Protein AF-A0A519XBJ4-F1 (afdb_monomer_lite)

Structure (mmCIF, N/CA/C/O backbone):
data_AF-A0A519XBJ4-F1
#
_entry.id   AF-A0A519XBJ4-F1
#
loop_
_atom_site.group_PDB
_atom_site.id
_atom_site.type_symbol
_atom_site.label_atom_id
_atom_site.label_alt_id
_atom_site.label_comp_id
_atom_site.label_asym_id
_atom_site.label_entity_id
_atom_site.label_seq_id
_atom_site.pdbx_PDB_ins_code
_atom_site.Cartn_x
_atom_site.Cartn_y
_atom_site.Cartn_z
_atom_site.occupancy
_atom_site.B_iso_or_equiv
_atom_site.auth_seq_id
_atom_site.auth_comp_id
_atom_site.auth_asym_id
_atom_site.auth_atom_id
_atom_site.pdbx_PDB_model_num
ATOM 1 N N . MET A 1 1 ? -14.545 46.590 61.412 1.00 59.06 1 MET A N 1
ATOM 2 C CA . MET A 1 1 ? -14.871 46.854 59.988 1.00 59.06 1 MET A CA 1
ATOM 3 C C . MET A 1 1 ? -13.942 46.131 59.005 1.00 59.06 1 MET A C 1
ATOM 5 O O . MET A 1 1 ? -14.455 45.384 58.187 1.00 59.06 1 MET A O 1
ATOM 9 N N . LYS A 1 2 ? -12.604 46.229 59.117 1.00 64.69 2 LYS A N 1
ATOM 10 C CA . LYS A 1 2 ? -11.657 45.540 58.201 1.00 64.69 2 LYS A CA 1
ATOM 11 C C . LYS A 1 2 ? -11.834 44.009 58.096 1.00 64.69 2 LYS A C 1
ATOM 13 O O . LYS A 1 2 ? -11.779 43.471 57.001 1.00 64.69 2 LYS A O 1
ATOM 18 N N . LYS A 1 3 ? -12.116 43.315 59.208 1.00 67.81 3 LYS A N 1
ATOM 19 C CA . LYS A 1 3 ? -12.313 41.848 59.224 1.00 67.81 3 LYS A CA 1
ATOM 20 C C . LYS A 1 3 ? -13.596 41.386 58.513 1.00 67.81 3 LYS A C 1
ATOM 22 O O . LYS A 1 3 ? -13.604 40.331 57.899 1.00 67.81 3 LYS A O 1
ATOM 27 N N . ILE A 1 4 ? -14.660 42.193 58.560 1.00 77.31 4 ILE A N 1
ATOM 28 C CA . ILE A 1 4 ? -15.944 41.876 57.910 1.00 77.31 4 ILE A CA 1
ATOM 29 C C . ILE A 1 4 ? -15.814 42.026 56.390 1.00 77.31 4 ILE A C 1
ATOM 31 O O . ILE A 1 4 ? -16.281 41.167 55.650 1.00 77.31 4 ILE A O 1
ATOM 35 N N . LEU A 1 5 ? -15.103 43.063 55.933 1.00 77.44 5 LEU A N 1
ATOM 36 C CA . LEU A 1 5 ? -14.808 43.277 54.513 1.00 77.44 5 LEU A CA 1
ATOM 37 C C . LEU A 1 5 ? -13.936 42.156 53.929 1.00 77.44 5 LEU A C 1
ATOM 39 O O . LEU A 1 5 ? -14.244 41.649 52.856 1.00 77.44 5 LEU A O 1
ATOM 43 N N . ILE A 1 6 ? -12.903 41.718 54.658 1.00 80.06 6 ILE A N 1
ATOM 44 C CA . ILE A 1 6 ? -12.034 40.606 54.238 1.00 80.06 6 ILE A CA 1
ATOM 45 C C . ILE A 1 6 ? -12.823 39.293 54.149 1.00 80.06 6 ILE A C 1
ATOM 47 O O . ILE A 1 6 ? -12.734 38.596 53.141 1.00 80.06 6 ILE A O 1
ATOM 51 N N . ASN A 1 7 ? -13.650 38.983 55.153 1.00 79.25 7 ASN A N 1
ATOM 52 C CA . ASN A 1 7 ? -14.445 37.755 55.145 1.00 79.25 7 ASN A CA 1
ATOM 53 C C . ASN A 1 7 ? -15.504 37.751 54.030 1.00 79.25 7 ASN A C 1
ATOM 55 O O . ASN A 1 7 ? -15.720 36.710 53.419 1.00 79.25 7 ASN A O 1
ATOM 59 N N . SER A 1 8 ? -16.118 38.899 53.716 1.00 79.31 8 SER A N 1
ATOM 60 C CA . SER A 1 8 ? -17.030 39.027 52.565 1.00 79.31 8 SER A CA 1
ATOM 61 C C . SER A 1 8 ? -16.319 38.822 51.227 1.00 79.31 8 SER A C 1
ATOM 63 O O . SER A 1 8 ? -16.859 38.162 50.344 1.00 79.31 8 SER A O 1
ATOM 65 N N . PHE A 1 9 ? -15.092 39.330 51.083 1.00 80.56 9 PHE A N 1
ATOM 66 C CA . PHE A 1 9 ? -14.319 39.176 49.849 1.00 80.56 9 PHE A CA 1
ATOM 67 C C . PHE A 1 9 ? -13.891 37.719 49.609 1.00 80.56 9 PHE A C 1
ATOM 69 O O . PHE A 1 9 ? -13.935 37.237 48.479 1.00 80.56 9 PHE A O 1
ATOM 76 N N . ILE A 1 10 ? -13.543 36.997 50.679 1.00 80.81 10 ILE A N 1
ATOM 77 C CA . ILE A 1 10 ? -13.212 35.563 50.629 1.00 80.81 10 ILE A CA 1
ATOM 78 C C . ILE A 1 10 ? -14.451 34.726 50.280 1.00 80.81 10 ILE A C 1
ATOM 80 O O . ILE A 1 10 ? -14.371 33.818 49.458 1.00 80.81 10 ILE A O 1
ATOM 84 N N . LEU A 1 11 ? -15.616 35.049 50.849 1.00 79.12 11 LEU A N 1
ATOM 85 C CA . LEU A 1 11 ? -16.868 34.348 50.536 1.00 79.12 11 LEU A CA 1
ATOM 86 C C . LEU A 1 11 ? -17.301 34.559 49.078 1.00 79.12 11 LEU A C 1
ATOM 88 O O . LEU A 1 11 ? -17.771 33.626 48.428 1.00 79.12 11 LEU A O 1
ATOM 92 N N . PHE A 1 12 ? -17.096 35.766 48.547 1.00 76.50 12 PHE A N 1
ATOM 93 C CA . PHE A 1 12 ? -17.418 36.086 47.159 1.00 76.50 12 PHE A CA 1
ATOM 94 C C . PHE A 1 12 ? -16.450 35.420 46.167 1.00 76.50 12 PHE A C 1
ATOM 96 O O . PHE A 1 12 ? -16.888 34.922 45.130 1.00 76.50 12 PHE A O 1
ATOM 103 N N . SER A 1 13 ? -15.153 35.324 46.491 1.00 73.69 13 SER A N 1
ATOM 104 C CA . SER A 1 13 ? -14.191 34.607 45.638 1.00 73.69 13 SER A CA 1
ATOM 105 C C . SER A 1 13 ? -14.463 33.099 45.597 1.00 73.69 13 SER A C 1
ATOM 107 O O . SER A 1 13 ? -14.365 32.489 44.532 1.00 73.69 13 SER A O 1
ATOM 109 N N . MET A 1 14 ? -14.902 32.509 46.714 1.00 70.06 14 MET A N 1
ATOM 110 C CA . MET A 1 14 ? -15.276 31.093 46.790 1.00 70.06 14 MET A CA 1
ATOM 111 C C . MET A 1 14 ? -16.522 30.774 45.945 1.00 70.06 14 MET A C 1
ATOM 113 O O . MET A 1 14 ? -16.593 29.715 45.321 1.00 70.06 14 MET A O 1
ATOM 117 N N . ALA A 1 15 ? -17.479 31.707 45.866 1.00 68.12 15 ALA A N 1
ATOM 118 C CA . ALA A 1 15 ? -18.673 31.567 45.033 1.00 68.12 15 ALA A CA 1
ATOM 119 C C . ALA A 1 15 ? -18.352 31.613 43.526 1.00 68.12 15 ALA A C 1
ATOM 121 O O . ALA A 1 15 ? -18.941 30.859 42.755 1.00 68.12 15 ALA A O 1
ATOM 122 N N . ILE A 1 16 ? -17.382 32.431 43.098 1.00 67.75 16 ILE A N 1
ATOM 123 C CA . ILE A 1 16 ? -16.982 32.540 41.681 1.00 67.75 16 ILE A CA 1
ATOM 124 C C . ILE A 1 16 ? -16.277 31.261 41.192 1.00 67.75 16 ILE A C 1
ATOM 126 O O . ILE A 1 16 ? -16.465 30.850 40.047 1.00 67.75 16 ILE A O 1
ATOM 130 N N . ILE A 1 17 ? -15.524 30.580 42.063 1.00 66.00 17 ILE A N 1
ATOM 131 C CA . ILE A 1 17 ? -14.835 29.320 41.729 1.00 66.00 17 ILE A CA 1
ATOM 132 C C . ILE A 1 17 ? -15.840 28.162 41.528 1.00 66.00 17 ILE A C 1
ATOM 134 O O . ILE A 1 17 ? -15.583 27.253 40.738 1.00 66.00 17 ILE A O 1
ATOM 138 N N . GLY A 1 18 ? -17.019 28.215 42.164 1.00 63.00 18 GLY A N 1
ATOM 139 C CA . GLY A 1 18 ? -18.055 27.173 42.079 1.00 63.00 18 GLY A CA 1
ATOM 140 C C . GLY A 1 18 ? -18.837 27.112 40.757 1.00 63.00 18 GLY A C 1
ATOM 141 O O . GLY A 1 18 ? -19.395 26.066 40.434 1.00 63.00 18 GLY A O 1
ATOM 142 N N . PHE A 1 19 ? -18.852 28.189 39.961 1.00 61.88 19 PHE A N 1
ATOM 143 C CA . PHE A 1 19 ? -19.595 28.258 38.688 1.00 61.88 19 PHE A CA 1
ATOM 144 C C . PHE A 1 19 ? -18.724 28.031 37.435 1.00 61.88 19 PHE A C 1
ATOM 146 O O . PHE A 1 19 ? -19.228 28.073 36.312 1.00 61.88 19 PHE A O 1
ATOM 153 N N . GLY A 1 20 ? -17.422 27.766 37.602 1.00 59.16 20 GLY A N 1
ATOM 154 C CA . GLY A 1 20 ? -16.456 27.680 36.498 1.00 59.16 20 GLY A CA 1
ATOM 155 C C . GLY A 1 20 ? -16.446 26.371 35.697 1.00 59.16 20 GLY A C 1
ATOM 156 O O . GLY A 1 20 ? -15.865 26.327 34.615 1.00 59.16 20 GLY A O 1
ATOM 157 N N . CYS A 1 21 ? -17.087 25.300 36.168 1.00 64.38 21 CYS A N 1
ATOM 158 C CA . CYS A 1 21 ? -17.117 24.029 35.439 1.00 64.38 21 CYS A CA 1
ATOM 159 C C . CYS A 1 21 ? -18.412 23.874 34.637 1.00 64.38 21 CYS A C 1
ATOM 161 O O . CYS A 1 21 ? -19.316 23.128 35.014 1.00 64.38 21 CYS A O 1
ATOM 163 N N . LYS A 1 22 ? -18.476 24.503 33.455 1.00 63.38 22 LYS A N 1
ATOM 164 C CA . LYS A 1 22 ? -19.288 23.906 32.389 1.00 63.38 22 LYS A CA 1
ATOM 165 C C . LYS A 1 22 ? -18.636 22.569 32.042 1.00 63.38 22 LYS A C 1
ATOM 167 O O . LYS A 1 22 ? -17.581 22.552 31.412 1.00 63.38 22 LYS A O 1
ATOM 172 N N . LYS A 1 23 ? -19.253 21.454 32.452 1.00 61.97 23 LYS A N 1
ATOM 173 C CA . LYS A 1 23 ? -18.973 20.136 31.864 1.00 61.97 23 LYS A CA 1
ATOM 174 C C . LYS A 1 23 ? -19.183 20.304 30.363 1.00 61.97 23 LYS A C 1
ATOM 176 O O . LYS A 1 23 ? -20.311 20.497 29.914 1.00 61.97 23 LYS A O 1
ATOM 181 N N . GLN A 1 24 ? -18.088 20.381 29.616 1.00 61.78 24 GLN A N 1
ATOM 182 C CA . GLN A 1 24 ? -18.157 20.546 28.176 1.00 61.78 24 GLN A CA 1
ATOM 183 C C . GLN A 1 24 ? -18.944 19.365 27.612 1.00 61.78 24 GLN A C 1
ATOM 185 O O . GLN A 1 24 ? -18.679 18.216 27.966 1.00 61.78 24 GLN A O 1
ATOM 190 N N . ASN A 1 25 ? -19.924 19.658 26.758 1.00 66.38 25 ASN A N 1
ATOM 191 C CA . ASN A 1 25 ? -20.603 18.662 25.943 1.00 66.38 25 ASN A CA 1
ATOM 192 C C . ASN A 1 25 ? -19.613 18.209 24.859 1.00 66.38 25 ASN A C 1
ATOM 194 O O . ASN A 1 25 ? -19.718 18.622 23.709 1.00 66.38 25 ASN A O 1
ATOM 198 N N . TYR A 1 26 ? -18.557 17.499 25.264 1.00 69.50 26 TYR A N 1
ATOM 199 C CA . TYR A 1 26 ? -17.604 16.914 24.336 1.00 69.50 26 TYR A CA 1
ATOM 200 C C . TYR A 1 26 ? -18.319 15.735 23.673 1.00 69.50 26 TYR A C 1
ATOM 202 O O . TYR A 1 26 ? -18.633 14.773 24.377 1.00 69.50 26 TYR A O 1
ATOM 210 N N . PRO A 1 27 ? -18.596 15.788 22.359 1.00 71.19 27 PRO A N 1
ATOM 211 C CA . PRO A 1 27 ? -19.392 14.769 21.673 1.00 71.19 27 PRO A CA 1
ATOM 212 C C . PRO A 1 27 ? -18.699 13.396 21.591 1.00 71.19 27 PRO A C 1
ATOM 214 O O . PRO A 1 27 ? -19.249 12.470 21.009 1.00 71.19 27 PRO A O 1
ATOM 217 N N . GLY A 1 28 ? -17.513 13.242 22.190 1.00 76.94 28 GLY A N 1
ATOM 218 C CA . GLY A 1 28 ? -16.645 12.089 21.995 1.00 76.94 28 GLY A CA 1
ATOM 219 C C . GLY A 1 28 ? -15.763 12.270 20.761 1.00 76.94 28 GLY A C 1
ATOM 220 O O . GLY A 1 28 ? -16.029 13.106 19.899 1.00 76.94 28 GLY A O 1
ATOM 221 N N . GLY A 1 29 ? -14.671 11.511 20.701 1.00 78.88 29 GLY A N 1
ATOM 222 C CA . GLY A 1 29 ? -13.885 11.370 19.480 1.00 78.88 29 GLY A CA 1
ATOM 223 C C . GLY A 1 29 ? -14.437 10.206 18.668 1.00 78.88 29 GLY A C 1
ATOM 224 O O . GLY A 1 29 ? -14.573 9.107 19.202 1.00 78.88 29 GLY A O 1
ATOM 225 N N . GLU A 1 30 ? -14.742 10.434 17.395 1.00 83.69 30 GLU A N 1
ATOM 226 C CA . GLU A 1 30 ? -15.067 9.348 16.474 1.00 83.69 30 GLU A CA 1
ATOM 227 C C . GLU A 1 30 ? -13.785 8.718 15.934 1.00 83.69 30 GLU A C 1
ATOM 229 O O . GLU A 1 30 ? -12.794 9.393 15.637 1.00 83.69 30 GLU A O 1
ATOM 234 N N . VAL A 1 31 ? -13.802 7.395 15.817 1.00 87.81 31 VAL A N 1
ATOM 235 C CA . VAL A 1 31 ? -12.693 6.646 15.239 1.00 87.81 31 VAL A CA 1
ATOM 236 C C . VAL A 1 31 ? -12.591 6.972 13.750 1.00 87.81 31 VAL A C 1
ATOM 238 O O . VAL A 1 31 ? -13.586 6.980 13.029 1.00 87.81 31 VAL A O 1
ATOM 241 N N . SER A 1 32 ? -11.368 7.208 13.272 1.00 91.25 32 SER A N 1
ATOM 242 C CA . SER A 1 32 ? -11.113 7.377 11.840 1.00 91.25 32 SER A CA 1
ATOM 243 C C . SER A 1 32 ? -11.588 6.140 11.065 1.00 91.25 32 SER A C 1
ATOM 245 O O . SER A 1 32 ? -11.182 5.028 11.405 1.00 91.25 32 SER A O 1
ATOM 247 N N . PRO A 1 33 ? -12.352 6.297 9.968 1.00 94.56 33 PRO A N 1
ATOM 248 C CA . PRO A 1 33 ? -12.738 5.164 9.127 1.00 94.56 33 PRO A CA 1
ATOM 249 C C . PRO A 1 33 ? -11.547 4.586 8.342 1.00 94.56 33 PRO A C 1
ATOM 251 O O . PRO A 1 33 ? -11.658 3.501 7.764 1.00 94.56 33 PRO A O 1
ATOM 254 N N . PHE A 1 34 ? -10.421 5.309 8.304 1.00 96.56 34 PHE A N 1
ATOM 255 C CA . PHE A 1 34 ? -9.217 4.945 7.567 1.00 96.56 34 PHE A CA 1
ATOM 256 C C . PHE A 1 34 ? -8.138 4.354 8.470 1.00 96.56 34 PHE A C 1
ATOM 258 O O . PHE A 1 34 ? -7.628 5.048 9.356 1.00 96.56 34 PHE A O 1
ATOM 265 N N . LEU A 1 35 ? -7.711 3.136 8.139 1.00 97.06 35 LEU A N 1
ATOM 266 C CA . LEU A 1 35 ? -6.539 2.488 8.712 1.00 97.06 35 LEU A CA 1
ATOM 267 C C . LEU A 1 35 ? -5.295 2.810 7.859 1.00 97.06 35 LEU A C 1
ATOM 269 O O . LEU A 1 35 ? -5.323 2.614 6.639 1.00 97.06 35 LEU A O 1
ATOM 273 N N . PRO A 1 36 ? -4.187 3.295 8.443 1.00 97.19 36 PRO A N 1
ATOM 274 C CA . PRO A 1 36 ? -2.922 3.429 7.722 1.00 97.19 36 PRO A CA 1
ATOM 275 C C . PRO A 1 36 ? -2.371 2.066 7.276 1.00 97.19 36 PRO A C 1
ATOM 277 O O . PRO A 1 36 ? -2.425 1.100 8.039 1.00 97.19 36 PRO A O 1
ATOM 280 N N . ILE A 1 37 ? -1.748 1.980 6.092 1.00 97.75 37 ILE A N 1
ATOM 281 C CA . ILE A 1 37 ? -1.187 0.712 5.582 1.00 97.75 37 ILE A CA 1
ATOM 282 C C . ILE A 1 37 ? -0.100 0.167 6.517 1.00 97.75 37 ILE A C 1
ATOM 284 O O . ILE A 1 37 ? 0.063 -1.044 6.638 1.00 97.75 37 ILE A O 1
ATOM 288 N N . PHE A 1 38 ? 0.633 1.038 7.214 1.00 97.25 38 PHE A N 1
ATOM 289 C CA . PHE A 1 38 ? 1.592 0.609 8.234 1.00 97.25 38 PHE A CA 1
ATOM 290 C C . PHE A 1 38 ? 0.945 -0.270 9.312 1.00 97.25 38 PHE A C 1
ATOM 292 O O . PHE A 1 38 ? 1.453 -1.355 9.590 1.00 97.25 38 PHE A O 1
ATOM 299 N N . ASP A 1 39 ? -0.183 0.175 9.871 1.00 96.69 39 ASP A N 1
ATOM 300 C CA . ASP A 1 39 ? -0.888 -0.553 10.924 1.00 96.69 39 ASP A CA 1
ATOM 301 C C . ASP A 1 39 ? -1.584 -1.797 10.340 1.00 96.69 39 ASP A C 1
ATOM 303 O O . ASP A 1 39 ? -1.473 -2.878 10.913 1.00 96.69 39 ASP A O 1
ATOM 307 N N . LEU A 1 40 ? -2.183 -1.685 9.142 1.00 97.38 40 LEU A N 1
ATOM 308 C CA . LEU A 1 40 ? -2.780 -2.814 8.412 1.00 97.38 40 LEU A CA 1
ATOM 309 C C . LEU A 1 40 ? -1.783 -3.965 8.212 1.00 97.38 40 LEU A C 1
ATOM 311 O O . LEU A 1 40 ? -2.084 -5.112 8.531 1.00 97.38 40 LEU A O 1
ATOM 315 N N . ARG A 1 41 ? -0.580 -3.673 7.699 1.00 96.94 41 ARG A N 1
ATOM 316 C CA . ARG A 1 41 ? 0.474 -4.686 7.515 1.00 96.94 41 ARG A CA 1
ATOM 317 C C . ARG A 1 41 ? 0.877 -5.310 8.848 1.00 96.94 41 ARG A C 1
ATOM 319 O O . ARG A 1 41 ? 1.188 -6.496 8.899 1.00 96.94 41 ARG A O 1
ATOM 326 N N . GLY A 1 42 ? 0.852 -4.515 9.917 1.00 95.62 42 GLY A N 1
ATOM 327 C CA . GLY A 1 42 ? 1.116 -4.958 11.278 1.00 95.62 42 GLY A CA 1
ATOM 328 C C . GLY A 1 42 ? 0.124 -6.000 11.794 1.00 95.62 42 GLY A C 1
ATOM 329 O O . GLY A 1 42 ? 0.506 -6.767 12.678 1.00 95.62 42 GLY A O 1
ATOM 330 N N . LEU A 1 43 ? -1.091 -6.080 11.241 1.00 96.75 43 LEU A N 1
ATOM 331 C CA . LEU A 1 43 ? -2.072 -7.105 11.607 1.00 96.75 43 LEU A CA 1
ATOM 332 C C . LEU A 1 43 ? -1.624 -8.506 11.176 1.00 96.75 43 LEU A C 1
ATOM 334 O O . LEU A 1 43 ? -1.880 -9.468 11.892 1.00 96.75 43 LEU A O 1
ATOM 338 N N . TYR A 1 44 ? -0.912 -8.637 10.053 1.00 96.88 44 TYR A N 1
ATOM 339 C CA . TYR A 1 44 ? -0.472 -9.937 9.548 1.00 96.88 44 TYR A CA 1
ATOM 340 C C . TYR A 1 44 ? 0.656 -10.523 10.407 1.00 96.88 44 TYR A C 1
ATOM 342 O O . TYR A 1 44 ? 1.772 -9.999 10.435 1.00 96.88 44 TYR A O 1
ATOM 350 N N . LYS A 1 45 ? 0.380 -11.644 11.084 1.00 95.50 45 LYS A N 1
ATOM 351 C CA . LYS A 1 45 ? 1.336 -12.362 11.952 1.00 95.50 45 LYS A CA 1
ATOM 352 C C . LYS A 1 45 ? 1.735 -13.742 11.416 1.00 95.50 45 LYS A C 1
ATOM 354 O O . LYS A 1 45 ? 2.084 -14.625 12.189 1.00 95.50 45 LYS A O 1
ATOM 359 N N . GLY A 1 46 ? 1.689 -13.927 10.095 1.00 95.00 46 GLY A N 1
ATOM 360 C CA . GLY A 1 46 ? 2.064 -15.186 9.436 1.00 95.00 46 GLY A CA 1
ATOM 361 C C . GLY A 1 46 ? 0.895 -16.113 9.099 1.00 95.00 46 GLY A C 1
ATOM 362 O O . GLY A 1 46 ? 1.125 -17.164 8.514 1.00 95.00 46 GLY A O 1
ATOM 363 N N . ALA A 1 47 ? -0.337 -15.714 9.417 1.00 96.25 47 ALA A N 1
ATOM 364 C CA . ALA A 1 47 ? -1.557 -16.422 9.047 1.00 96.25 47 ALA A CA 1
ATOM 365 C C . ALA A 1 47 ? -2.552 -15.464 8.384 1.00 96.25 47 ALA A C 1
ATOM 367 O O . ALA A 1 47 ? -2.530 -14.259 8.651 1.00 96.25 47 ALA A O 1
ATOM 368 N N . ASP A 1 48 ? -3.417 -16.017 7.534 1.00 97.56 48 ASP A N 1
ATOM 369 C CA . ASP A 1 48 ? -4.499 -15.283 6.880 1.00 97.56 48 ASP A CA 1
ATOM 370 C C . ASP A 1 48 ? -5.454 -14.686 7.923 1.00 97.56 48 ASP A C 1
ATOM 372 O O . ASP A 1 48 ? -5.878 -15.361 8.862 1.00 97.56 48 ASP A O 1
ATOM 376 N N . ILE A 1 49 ? -5.812 -13.413 7.745 1.00 97.81 49 ILE A N 1
ATOM 377 C CA . ILE A 1 49 ? -6.717 -12.689 8.645 1.00 97.81 49 ILE A CA 1
ATOM 378 C C . ILE A 1 49 ? -7.841 -12.073 7.827 1.00 97.81 49 ILE A C 1
ATOM 380 O O . ILE A 1 49 ? -7.598 -11.324 6.882 1.00 97.81 49 ILE A O 1
ATOM 384 N N . THR A 1 50 ? -9.081 -12.355 8.221 1.00 98.06 50 THR A N 1
ATOM 385 C CA . THR A 1 50 ? -10.247 -11.649 7.677 1.00 98.06 50 THR A CA 1
ATOM 386 C C . THR A 1 50 ? -10.342 -10.278 8.333 1.00 98.06 50 THR A C 1
ATOM 388 O O . THR A 1 50 ? -10.404 -10.178 9.557 1.00 98.06 50 THR A O 1
ATOM 391 N N . LEU A 1 51 ? -10.334 -9.223 7.529 1.00 98.19 51 LEU A N 1
ATOM 392 C CA . LEU A 1 51 ? -10.367 -7.838 7.977 1.00 98.19 51 LEU A CA 1
ATOM 393 C C . LEU A 1 51 ? -11.786 -7.441 8.380 1.00 98.19 51 LEU A C 1
ATOM 395 O O . LEU A 1 51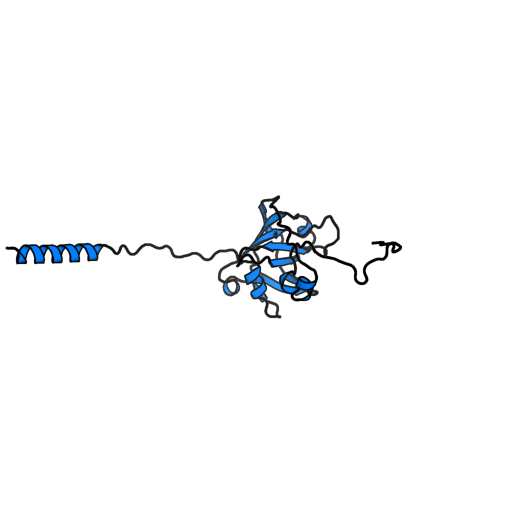 ? -12.734 -7.604 7.612 1.00 98.19 51 LEU A O 1
ATOM 399 N N . ASN A 1 52 ? -11.942 -6.895 9.578 1.00 97.19 52 ASN A N 1
ATOM 400 C CA . ASN A 1 52 ? -13.217 -6.404 10.086 1.00 97.19 52 ASN A CA 1
ATOM 401 C C . ASN A 1 52 ? -12.986 -5.206 11.023 1.00 97.19 52 ASN A C 1
ATOM 403 O O . ASN A 1 52 ? -11.856 -4.979 11.453 1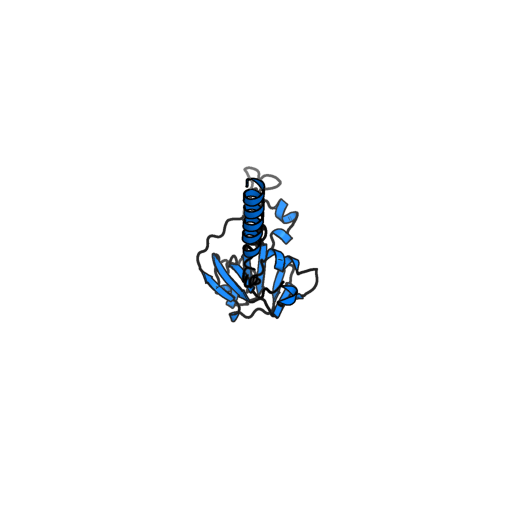.00 97.19 52 ASN A O 1
ATOM 407 N N . PRO A 1 53 ? -14.025 -4.418 11.345 1.00 96.00 53 PRO A N 1
ATOM 408 C CA . PRO A 1 53 ? -13.854 -3.256 12.210 1.00 96.00 53 PRO A CA 1
ATOM 409 C C . PRO A 1 53 ? -13.229 -3.587 13.572 1.00 96.00 53 PRO A C 1
ATOM 411 O O . PRO A 1 53 ? -12.431 -2.797 14.067 1.00 96.00 53 PRO A O 1
ATOM 414 N N . ASP A 1 54 ? -13.502 -4.761 14.143 1.00 95.50 54 ASP A N 1
ATOM 415 C CA . ASP A 1 54 ? -12.983 -5.145 15.462 1.00 95.50 54 ASP A CA 1
ATOM 416 C C . ASP A 1 54 ? -11.453 -5.282 15.463 1.00 95.50 54 ASP A C 1
ATOM 418 O O . ASP A 1 54 ? -10.777 -4.764 16.355 1.00 95.50 54 ASP A O 1
ATOM 422 N N . ASN A 1 55 ? -10.881 -5.925 14.438 1.00 95.88 55 ASN A N 1
ATOM 423 C CA . ASN A 1 55 ? -9.428 -6.080 14.306 1.00 95.88 55 ASN A CA 1
ATOM 424 C C . ASN A 1 55 ? -8.731 -4.916 13.583 1.00 95.88 55 ASN A C 1
ATOM 426 O O . ASN A 1 55 ? -7.504 -4.828 13.605 1.00 95.88 55 ASN A O 1
ATOM 430 N N . MET A 1 56 ? -9.502 -3.997 13.000 1.00 96.19 56 MET A N 1
ATOM 431 C CA . MET A 1 56 ? -9.020 -2.766 12.372 1.00 96.19 56 MET A CA 1
ATOM 432 C C . MET A 1 56 ? -9.216 -1.525 13.255 1.00 96.19 56 MET A C 1
ATOM 434 O O . MET A 1 56 ? -9.194 -0.401 12.753 1.00 96.19 56 MET A O 1
ATOM 438 N N . TYR A 1 57 ? -9.403 -1.702 14.566 1.00 94.38 57 TYR A N 1
ATOM 439 C CA . TYR A 1 57 ? -9.558 -0.607 15.533 1.00 94.38 57 TYR A CA 1
ATOM 440 C C . TYR A 1 57 ? -10.715 0.348 15.203 1.00 94.38 57 TYR A C 1
ATOM 442 O O . TYR A 1 57 ? -10.587 1.550 15.403 1.00 94.38 57 TYR A O 1
ATOM 450 N N . GLY A 1 58 ? -11.819 -0.173 14.664 1.00 94.38 58 GLY A N 1
ATOM 451 C CA . GLY A 1 58 ? -13.006 0.565 14.221 1.00 94.38 58 GLY A CA 1
ATOM 452 C C . GLY A 1 58 ? -12.921 1.143 12.803 1.00 94.38 58 GLY A C 1
ATOM 453 O O . GLY A 1 58 ? -13.899 1.705 12.316 1.00 94.38 58 GLY A O 1
ATOM 454 N N . SER A 1 59 ? -11.788 0.995 12.111 1.00 96.25 59 SER A N 1
ATOM 455 C CA . SER A 1 59 ? -11.658 1.367 10.697 1.00 96.25 59 SER A CA 1
ATOM 456 C C . SER A 1 59 ? -12.265 0.312 9.766 1.00 96.25 59 SER A C 1
ATOM 458 O O . SER A 1 59 ? -12.331 -0.869 10.091 1.00 96.25 59 SER A O 1
ATOM 460 N N . SER A 1 60 ? -12.649 0.719 8.557 1.00 97.12 60 SER A N 1
ATOM 461 C CA . SER A 1 60 ? -13.165 -0.187 7.512 1.00 97.12 60 SER A CA 1
ATOM 462 C C . SER A 1 60 ? -12.446 -0.038 6.174 1.00 97.12 60 SER A C 1
ATOM 464 O O . SER A 1 60 ? -12.543 -0.903 5.304 1.00 97.12 60 SER A O 1
ATOM 466 N N . SER A 1 61 ? -11.723 1.065 5.990 1.00 97.88 61 SER A N 1
ATOM 467 C CA . SER A 1 61 ? -11.155 1.452 4.705 1.00 97.88 61 SER A CA 1
ATOM 468 C C . SER A 1 61 ? -9.685 1.830 4.824 1.00 97.88 61 SER A C 1
ATOM 470 O O . SER A 1 61 ? -9.181 2.127 5.905 1.00 97.88 61 SER A O 1
ATOM 472 N N . ILE A 1 62 ? -8.999 1.879 3.688 1.00 98.00 62 ILE A N 1
ATOM 473 C CA . ILE A 1 62 ? -7.680 2.498 3.548 1.00 98.00 62 ILE A CA 1
ATOM 474 C C . ILE A 1 62 ? -7.753 3.640 2.535 1.00 98.00 62 ILE A C 1
ATOM 476 O O . ILE A 1 62 ? -8.582 3.638 1.627 1.00 98.00 62 ILE A O 1
ATOM 480 N N . SER A 1 63 ? -6.870 4.624 2.682 1.00 97.50 63 SER A N 1
ATOM 481 C CA . SER A 1 63 ? -6.685 5.708 1.713 1.00 97.50 63 SER A CA 1
ATOM 482 C C . SER A 1 63 ? -5.229 5.724 1.277 1.00 97.50 63 SER A C 1
ATOM 484 O O . SER A 1 63 ? -4.338 5.823 2.126 1.00 97.50 63 SER A O 1
ATOM 486 N N . ALA A 1 64 ? -4.974 5.664 -0.025 1.00 97.69 64 ALA A N 1
ATOM 487 C CA . ALA A 1 64 ? -3.624 5.518 -0.554 1.00 97.69 64 ALA A CA 1
ATOM 488 C C . ALA A 1 64 ? -3.487 6.109 -1.961 1.00 97.69 64 ALA A C 1
ATOM 490 O O . ALA A 1 64 ? -4.477 6.477 -2.596 1.00 97.69 64 ALA A O 1
ATOM 491 N N . VAL A 1 65 ? -2.245 6.218 -2.429 1.00 98.06 65 VAL A N 1
ATOM 492 C CA . VAL A 1 65 ? -1.923 6.620 -3.802 1.00 98.06 65 VAL A CA 1
ATOM 493 C C . VAL A 1 65 ? -1.488 5.391 -4.590 1.00 98.06 65 VAL A C 1
ATOM 495 O O . VAL A 1 65 ? -0.673 4.602 -4.109 1.00 98.06 65 VAL A O 1
ATOM 498 N N . VAL A 1 66 ? -2.031 5.240 -5.792 1.00 97.88 66 VAL A N 1
ATOM 499 C CA . VAL A 1 66 ? -1.702 4.168 -6.732 1.00 97.88 66 VAL A CA 1
ATOM 500 C C . VAL A 1 66 ? -0.295 4.376 -7.277 1.00 97.88 66 VAL A C 1
ATOM 502 O O . VAL A 1 66 ? 0.081 5.493 -7.638 1.00 97.88 66 VAL A O 1
ATOM 505 N N . VAL A 1 67 ? 0.479 3.294 -7.331 1.00 96.56 67 VAL A N 1
ATOM 506 C CA . VAL A 1 67 ? 1.840 3.267 -7.890 1.00 96.56 67 VAL A CA 1
ATOM 507 C C . VAL A 1 67 ? 2.052 2.190 -8.944 1.00 96.56 67 VAL A C 1
ATOM 509 O O . VAL A 1 67 ? 3.080 2.208 -9.615 1.00 96.56 67 VAL A O 1
ATOM 512 N N . SER A 1 68 ? 1.108 1.264 -9.107 1.00 94.94 68 SER A N 1
ATOM 513 C CA . SER A 1 68 ? 1.144 0.288 -10.194 1.00 94.94 68 SER A CA 1
ATOM 514 C C . SER A 1 68 ? 0.904 0.962 -11.546 1.00 94.94 68 SER A C 1
ATOM 516 O O . SER A 1 68 ? -0.080 1.678 -11.717 1.00 94.94 68 SER A O 1
ATOM 518 N N . ASP A 1 69 ? 1.782 0.689 -12.509 1.00 93.81 69 ASP A N 1
ATOM 519 C CA . ASP A 1 69 ? 1.634 1.055 -13.916 1.00 93.81 69 ASP A CA 1
ATOM 520 C C . ASP A 1 69 ? 1.455 -0.205 -14.773 1.00 93.81 69 ASP A C 1
ATOM 522 O O . ASP A 1 69 ? 2.393 -0.975 -14.995 1.00 93.81 69 ASP A O 1
ATOM 526 N N . HIS A 1 70 ? 0.236 -0.417 -15.264 1.00 91.38 70 HIS A N 1
ATOM 527 C CA . HIS A 1 70 ? -0.097 -1.568 -16.102 1.00 91.38 70 HIS A CA 1
ATOM 528 C C . HIS A 1 70 ? 0.261 -1.370 -17.584 1.00 91.38 70 HIS A C 1
ATOM 530 O O . HIS A 1 70 ? 0.227 -2.339 -18.344 1.00 91.38 70 HIS A O 1
ATOM 536 N N . SER A 1 71 ? 0.640 -0.157 -18.007 1.00 89.19 71 SER A N 1
ATOM 537 C CA . SER A 1 71 ? 1.018 0.119 -19.400 1.00 89.19 71 SER A CA 1
ATOM 538 C C . SER A 1 71 ? 2.382 -0.475 -19.764 1.00 89.19 71 SER A C 1
ATOM 540 O O . SER A 1 71 ? 2.571 -0.974 -20.873 1.00 89.19 71 SER A O 1
ATOM 542 N N . GLY A 1 72 ? 3.311 -0.496 -18.803 1.00 82.62 72 GLY A N 1
ATOM 543 C CA . GLY A 1 72 ? 4.687 -0.947 -19.005 1.00 82.62 72 GLY A CA 1
ATOM 544 C C . GLY A 1 72 ? 4.890 -2.463 -19.022 1.00 82.62 72 GLY A C 1
ATOM 545 O O . GLY A 1 72 ? 6.013 -2.898 -19.239 1.00 82.62 72 GLY A O 1
ATOM 546 N N . LYS A 1 73 ? 3.849 -3.274 -18.765 1.00 84.75 73 LYS A N 1
ATOM 547 C CA . LYS A 1 73 ? 3.904 -4.756 -18.698 1.00 84.75 73 LYS A CA 1
ATOM 548 C C . LYS A 1 73 ? 4.982 -5.341 -17.759 1.00 84.75 73 LYS A C 1
ATOM 550 O O . LYS A 1 73 ? 5.275 -6.528 -17.827 1.00 84.75 73 LYS A O 1
ATOM 555 N N . ASN A 1 74 ? 5.510 -4.530 -16.843 1.00 83.62 74 ASN A N 1
ATOM 556 C CA . ASN A 1 74 ? 6.567 -4.895 -15.891 1.00 83.62 74 ASN A CA 1
ATOM 557 C C . ASN A 1 74 ? 6.024 -5.227 -14.489 1.00 83.62 74 ASN A C 1
ATOM 559 O O . ASN A 1 74 ? 6.767 -5.222 -13.512 1.00 83.62 74 ASN A O 1
ATOM 563 N N . LEU A 1 75 ? 4.716 -5.468 -14.374 1.00 86.56 75 LEU A N 1
ATOM 564 C CA . LEU A 1 75 ? 4.042 -5.803 -13.122 1.00 86.56 75 LEU A CA 1
ATOM 565 C C . LEU A 1 75 ? 3.227 -7.087 -13.291 1.00 86.56 75 LEU A C 1
ATOM 567 O O . LEU A 1 75 ? 2.680 -7.308 -14.377 1.00 86.56 75 LEU A O 1
ATOM 571 N N . PRO A 1 76 ? 3.075 -7.895 -12.224 1.00 87.75 76 PRO A N 1
ATOM 572 C CA . PRO A 1 76 ? 2.127 -9.000 -12.227 1.00 87.75 76 PRO A CA 1
ATOM 573 C C . PRO A 1 76 ? 0.732 -8.514 -12.632 1.00 87.75 76 PRO A C 1
ATOM 575 O O . PRO A 1 76 ? 0.242 -7.484 -12.153 1.00 87.75 76 PRO A O 1
ATOM 578 N N . SER A 1 77 ? 0.091 -9.246 -13.540 1.00 89.31 77 SER A N 1
ATOM 579 C CA . SER A 1 77 ? -1.210 -8.856 -14.071 1.00 89.31 77 SER A CA 1
ATOM 580 C C . SER A 1 77 ? -2.269 -8.831 -12.972 1.00 89.31 77 SER A C 1
ATOM 582 O O . SER A 1 77 ? -2.388 -9.769 -12.188 1.00 89.31 77 SER A O 1
ATOM 584 N N . GLY A 1 78 ? -3.082 -7.779 -12.963 1.00 93.25 78 GLY A N 1
ATOM 585 C CA . GLY A 1 78 ? -4.268 -7.680 -12.118 1.00 93.25 78 GLY A CA 1
ATOM 586 C C . GLY A 1 78 ? -4.039 -7.316 -10.653 1.00 93.25 78 GLY A C 1
ATOM 587 O O . GLY A 1 78 ? -4.989 -7.369 -9.871 1.00 93.25 78 GLY A O 1
ATOM 588 N N . LEU A 1 79 ? -2.822 -6.913 -10.279 1.00 95.88 79 LEU A N 1
ATOM 589 C CA . LEU A 1 79 ? -2.532 -6.348 -8.962 1.00 95.88 79 LEU A CA 1
ATOM 590 C C . LEU A 1 79 ? -2.574 -4.820 -8.994 1.00 95.88 79 LEU A C 1
ATOM 592 O O . LEU A 1 79 ? -1.738 -4.187 -9.633 1.00 95.88 79 LEU A O 1
ATOM 596 N N . LEU A 1 80 ? -3.489 -4.230 -8.230 1.00 97.38 80 LEU A N 1
ATOM 597 C CA . LEU A 1 80 ? -3.437 -2.816 -7.883 1.00 97.38 80 LEU A CA 1
ATOM 598 C C . LEU A 1 80 ? -2.449 -2.634 -6.727 1.00 97.38 80 LEU A C 1
ATOM 600 O O . LEU A 1 80 ? -2.649 -3.195 -5.649 1.00 97.38 80 LEU A O 1
ATOM 604 N N . ILE A 1 81 ? -1.398 -1.842 -6.930 1.00 97.44 81 ILE A N 1
ATOM 605 C CA . ILE A 1 81 ? -0.398 -1.555 -5.894 1.00 97.44 81 ILE A CA 1
ATOM 606 C C . ILE A 1 81 ? -0.586 -0.120 -5.422 1.00 97.44 81 ILE A C 1
ATOM 608 O O . ILE A 1 81 ? -0.532 0.825 -6.217 1.00 97.44 81 ILE A O 1
ATOM 612 N N . VAL A 1 82 ? -0.794 0.045 -4.117 1.00 97.88 82 VAL A N 1
ATOM 613 C CA . VAL A 1 82 ? -1.021 1.348 -3.488 1.00 97.88 82 VAL A CA 1
ATOM 614 C C . VAL A 1 82 ? -0.086 1.555 -2.308 1.00 97.88 82 VAL A C 1
ATOM 616 O O . VAL A 1 82 ? 0.304 0.600 -1.640 1.00 97.88 82 VAL A O 1
ATOM 619 N N . GLN A 1 83 ? 0.249 2.812 -2.027 1.00 97.69 83 GLN A N 1
ATOM 620 C CA . GLN A 1 83 ? 1.102 3.174 -0.899 1.00 97.69 83 GLN A CA 1
ATOM 621 C C . GLN A 1 83 ? 0.612 4.417 -0.157 1.00 97.69 83 GLN A C 1
ATOM 623 O O . GLN A 1 83 ? -0.023 5.310 -0.729 1.00 97.69 83 GLN A O 1
ATOM 628 N N . ASP A 1 84 ? 0.963 4.504 1.122 1.00 96.19 84 ASP A N 1
ATOM 629 C CA . ASP A 1 84 ? 0.736 5.682 1.951 1.00 96.19 84 ASP A CA 1
ATOM 630 C C . ASP A 1 84 ? 1.843 5.853 3.006 1.00 96.19 84 ASP A C 1
ATOM 632 O O . ASP A 1 84 ? 2.680 4.974 3.208 1.00 96.19 84 ASP A O 1
ATOM 636 N N . LYS A 1 85 ? 1.876 7.027 3.643 1.00 95.69 85 LYS A N 1
ATOM 637 C CA . LYS A 1 85 ? 2.842 7.388 4.695 1.00 95.69 85 LYS A CA 1
ATOM 638 C C . LYS A 1 85 ? 2.187 8.076 5.900 1.00 95.69 85 LYS A C 1
ATOM 640 O O . LYS A 1 85 ? 2.821 8.893 6.562 1.00 95.69 85 LYS A O 1
ATOM 645 N N . LYS A 1 86 ? 0.898 7.824 6.147 1.00 91.75 86 LYS A N 1
ATOM 646 C CA . LYS A 1 86 ? 0.089 8.526 7.160 1.00 91.75 86 LYS A CA 1
ATOM 647 C C . LYS A 1 86 ? 0.583 8.261 8.581 1.00 91.75 86 LYS A C 1
ATOM 649 O O . LYS A 1 86 ? 0.556 9.157 9.418 1.00 91.75 86 LYS A O 1
ATOM 654 N N . ARG A 1 87 ? 1.058 7.045 8.855 1.00 94.06 87 ARG A N 1
ATOM 655 C CA . ARG A 1 87 ? 1.545 6.640 10.178 1.00 94.06 87 ARG A CA 1
ATOM 656 C C . ARG A 1 87 ? 3.055 6.822 10.270 1.00 94.06 87 ARG A C 1
ATOM 658 O O . ARG A 1 87 ? 3.802 6.242 9.486 1.00 94.06 87 ARG A O 1
ATOM 665 N N . LEU A 1 88 ? 3.498 7.633 11.234 1.00 93.94 88 LEU A N 1
ATOM 666 C CA . LEU A 1 88 ? 4.917 7.863 11.551 1.00 93.94 88 LEU A CA 1
ATOM 667 C C . LEU A 1 88 ? 5.775 8.318 10.350 1.00 93.94 88 LEU A C 1
ATOM 669 O O . LEU A 1 88 ? 6.990 8.134 10.356 1.00 93.94 88 LEU A O 1
ATOM 673 N N . SER A 1 89 ? 5.156 8.870 9.299 1.00 92.75 89 SER A N 1
ATOM 674 C CA . SER A 1 89 ? 5.814 9.188 8.020 1.00 92.75 89 SER A CA 1
ATOM 675 C C . SER A 1 89 ? 6.508 7.993 7.351 1.00 92.75 89 SER A C 1
ATOM 677 O O . SER A 1 89 ? 7.370 8.173 6.487 1.00 92.75 89 SER A O 1
ATOM 679 N N . GLN A 1 90 ? 6.140 6.766 7.724 1.00 93.88 90 GLN A N 1
ATOM 680 C CA . GLN A 1 90 ? 6.734 5.557 7.180 1.00 93.88 90 GLN A CA 1
ATOM 681 C C . GLN A 1 90 ? 5.974 5.119 5.932 1.00 93.88 90 GLN A C 1
ATOM 683 O O . GLN A 1 90 ? 4.817 4.718 6.012 1.00 93.88 90 GLN A O 1
ATOM 688 N N . LEU A 1 91 ? 6.640 5.184 4.776 1.00 96.69 91 LEU A N 1
ATOM 689 C CA . LEU A 1 91 ? 6.059 4.729 3.517 1.00 96.69 91 LEU A CA 1
ATOM 690 C C . LEU A 1 91 ? 5.837 3.216 3.568 1.00 96.69 91 LEU A C 1
ATOM 692 O O . LEU A 1 91 ? 6.779 2.459 3.823 1.00 96.69 91 LEU A O 1
ATOM 696 N N . ARG A 1 92 ? 4.598 2.785 3.346 1.00 97.19 92 ARG A N 1
ATOM 697 C CA . ARG A 1 92 ? 4.220 1.375 3.253 1.00 97.19 92 ARG A CA 1
ATOM 698 C C . ARG A 1 92 ? 3.274 1.158 2.092 1.00 97.19 92 ARG A C 1
ATOM 700 O O . ARG A 1 92 ? 2.449 2.017 1.787 1.00 97.19 92 ARG A O 1
ATOM 707 N N . GLY A 1 93 ? 3.428 0.000 1.466 1.00 97.50 93 GLY A N 1
ATOM 708 C CA . GLY A 1 93 ? 2.642 -0.426 0.326 1.00 97.50 93 GLY A CA 1
ATOM 709 C C . GLY A 1 93 ? 1.804 -1.657 0.621 1.00 97.50 93 GLY A C 1
ATOM 710 O O . GLY A 1 93 ? 2.121 -2.434 1.524 1.00 97.50 93 GLY A O 1
ATOM 711 N N . ILE A 1 94 ? 0.748 -1.855 -0.155 1.00 98.00 94 ILE A N 1
ATOM 712 C CA . ILE A 1 94 ? -0.051 -3.079 -0.149 1.00 98.00 94 ILE A CA 1
ATOM 713 C C . ILE A 1 94 ? -0.534 -3.374 -1.570 1.00 98.00 94 ILE A C 1
ATOM 715 O O . ILE A 1 94 ? -0.760 -2.454 -2.360 1.00 98.00 94 ILE A O 1
ATOM 719 N N . ALA A 1 95 ? -0.656 -4.658 -1.900 1.00 97.94 95 ALA A N 1
ATOM 720 C CA . ALA A 1 95 ? -1.178 -5.116 -3.180 1.00 97.94 95 ALA A CA 1
ATOM 721 C C . ALA A 1 95 ? -2.622 -5.620 -3.031 1.00 97.94 95 ALA A C 1
ATOM 723 O O . ALA A 1 95 ? -2.997 -6.203 -2.012 1.00 97.94 95 ALA A O 1
ATOM 724 N N . ILE A 1 96 ? -3.443 -5.378 -4.047 1.00 98.12 96 ILE A N 1
ATOM 725 C CA . ILE A 1 96 ? -4.856 -5.756 -4.065 1.00 98.12 96 ILE A CA 1
ATOM 726 C C . ILE A 1 96 ? -5.151 -6.413 -5.416 1.00 98.12 96 ILE A C 1
ATOM 728 O O . ILE A 1 96 ? -5.085 -5.735 -6.444 1.00 98.12 96 ILE A O 1
ATOM 732 N N . PRO A 1 97 ? -5.455 -7.719 -5.452 1.00 97.25 97 PRO A N 1
ATOM 733 C CA . PRO A 1 97 ? -5.828 -8.400 -6.680 1.00 97.25 97 PRO A CA 1
ATOM 734 C C . PRO A 1 97 ? -7.228 -7.959 -7.122 1.00 97.25 97 PRO A C 1
ATOM 736 O O . PRO A 1 97 ? -8.228 -8.375 -6.544 1.00 97.25 97 PRO A O 1
ATOM 739 N N . LEU A 1 98 ? -7.294 -7.120 -8.159 1.00 96.69 98 LEU A N 1
ATOM 740 C CA . LEU A 1 98 ? -8.543 -6.668 -8.793 1.00 96.69 98 LEU A CA 1
ATOM 741 C C . LEU A 1 98 ? -8.765 -7.295 -10.179 1.00 96.69 98 LEU A C 1
ATOM 743 O O . LEU A 1 98 ? -9.753 -6.997 -10.848 1.00 96.69 98 LEU A O 1
ATOM 747 N N . GLY A 1 99 ? -7.844 -8.142 -10.646 1.00 95.06 99 GLY A N 1
ATOM 748 C CA . GLY A 1 99 ? -7.909 -8.703 -11.994 1.00 95.06 99 GLY A CA 1
ATOM 749 C C . GLY A 1 99 ? -7.820 -7.605 -13.058 1.00 95.06 99 GLY A C 1
ATOM 750 O O . GLY A 1 99 ? -7.090 -6.629 -12.892 1.00 95.06 99 GLY A O 1
ATOM 751 N N . ALA A 1 100 ? -8.575 -7.733 -14.149 1.00 94.62 100 ALA A N 1
ATOM 752 C CA . ALA A 1 100 ? -8.553 -6.763 -15.251 1.00 94.62 100 ALA A CA 1
ATOM 753 C C . ALA A 1 100 ? -8.854 -5.316 -14.806 1.00 94.62 100 ALA A C 1
ATOM 755 O O . ALA A 1 100 ? -8.360 -4.364 -15.410 1.00 94.62 100 ALA A O 1
ATOM 756 N N . ASP A 1 101 ? -9.599 -5.144 -13.712 1.00 96.00 101 ASP A N 1
ATOM 757 C CA . ASP A 1 101 ? -9.992 -3.834 -13.199 1.00 96.00 101 ASP A CA 1
ATOM 758 C C . ASP A 1 101 ? -8.835 -3.039 -12.588 1.00 96.00 101 ASP A C 1
ATOM 760 O O . ASP A 1 101 ? -8.920 -1.812 -12.521 1.00 96.00 101 ASP A O 1
ATOM 764 N N . ALA A 1 102 ? -7.726 -3.691 -12.220 1.00 95.31 102 ALA A N 1
ATOM 765 C CA . ALA A 1 102 ? -6.528 -2.998 -11.746 1.00 95.31 102 ALA A CA 1
ATOM 766 C C . ALA A 1 102 ? -6.005 -1.982 -12.781 1.00 95.31 102 ALA A C 1
ATOM 768 O O . ALA A 1 102 ? -5.613 -0.874 -12.417 1.00 95.31 102 ALA A O 1
ATOM 769 N N . ALA A 1 103 ? -6.104 -2.305 -14.078 1.00 93.81 103 ALA A N 1
ATOM 770 C CA . ALA A 1 103 ? -5.646 -1.449 -15.174 1.00 93.81 103 ALA A CA 1
ATOM 771 C C . ALA A 1 103 ? -6.457 -0.149 -15.341 1.00 93.81 103 ALA A C 1
ATOM 773 O O . ALA A 1 103 ? -6.038 0.743 -16.076 1.00 93.81 103 ALA A O 1
ATOM 774 N N . LYS A 1 104 ? -7.603 -0.010 -14.659 1.00 95.12 104 LYS A N 1
ATOM 775 C CA . LYS A 1 104 ? -8.398 1.230 -14.660 1.00 95.12 104 LYS A CA 1
ATOM 776 C C . LYS A 1 104 ? -7.725 2.350 -13.863 1.00 95.12 104 LYS A C 1
ATOM 778 O O . LYS A 1 104 ? -8.100 3.514 -14.027 1.00 95.12 104 LYS A O 1
ATOM 783 N N . TYR A 1 105 ? -6.786 2.016 -12.982 1.00 96.12 105 TYR A N 1
ATOM 784 C CA . TYR A 1 105 ? -6.100 2.957 -12.102 1.00 96.12 105 TYR A CA 1
ATOM 785 C C . TYR A 1 105 ? -4.665 3.168 -12.574 1.00 96.12 105 TYR A C 1
ATOM 787 O O . TYR A 1 105 ? -3.985 2.224 -12.973 1.00 96.12 105 TYR A O 1
ATOM 795 N N . VAL A 1 106 ? -4.211 4.416 -12.519 1.00 95.75 106 VAL A N 1
ATOM 796 C CA . VAL A 1 106 ? -2.885 4.821 -12.997 1.00 95.75 106 VAL A CA 1
ATOM 797 C C . VAL A 1 106 ? -2.064 5.435 -11.862 1.00 95.75 106 VAL A C 1
ATOM 799 O O . VAL A 1 106 ? -2.641 5.933 -10.885 1.00 95.75 106 VAL A O 1
ATOM 802 N N . PRO A 1 107 ? -0.720 5.426 -11.953 1.00 96.50 107 PRO A N 1
ATOM 803 C CA . PRO A 1 107 ? 0.120 6.045 -10.939 1.00 96.50 107 PRO A CA 1
ATOM 804 C C . PRO A 1 107 ? -0.277 7.502 -10.668 1.00 96.50 107 PRO A C 1
ATOM 806 O O . PRO A 1 107 ? -0.418 8.306 -11.586 1.00 96.50 107 PRO A O 1
ATOM 809 N N . GLY A 1 108 ? -0.441 7.847 -9.391 1.00 97.12 108 GLY A N 1
ATOM 810 C CA . GLY A 1 108 ? -0.849 9.185 -8.950 1.00 97.12 108 GLY A CA 1
ATOM 811 C C . GLY A 1 108 ? -2.350 9.324 -8.687 1.00 97.12 108 GLY A C 1
ATOM 812 O O . GLY A 1 108 ? -2.781 10.349 -8.152 1.00 97.12 108 GLY A O 1
ATOM 813 N N . ASP A 1 109 ? -3.150 8.299 -8.981 1.00 98.12 109 ASP A N 1
ATOM 814 C CA . ASP A 1 109 ? -4.528 8.238 -8.508 1.00 98.12 109 ASP A CA 1
ATOM 815 C C . ASP A 1 109 ? -4.567 8.107 -6.985 1.00 98.12 109 ASP A C 1
ATOM 817 O O . ASP A 1 109 ? -3.907 7.256 -6.392 1.00 98.12 109 ASP A O 1
ATOM 821 N N . SER A 1 110 ? -5.370 8.943 -6.337 1.00 97.50 110 SER A N 1
ATOM 822 C CA . SER A 1 110 ? -5.714 8.784 -4.930 1.00 97.50 110 SER A CA 1
ATOM 823 C C . SER A 1 110 ? -6.975 7.944 -4.841 1.00 97.50 110 SER A C 1
ATOM 825 O O . SER A 1 110 ? -8.010 8.313 -5.403 1.00 97.50 110 SER A O 1
ATOM 827 N N . VAL A 1 111 ? -6.908 6.851 -4.094 1.00 98.19 111 VAL A N 1
ATOM 828 C CA . VAL A 1 111 ? -8.015 5.911 -3.926 1.00 98.19 111 VAL A CA 1
ATOM 829 C C . VAL A 1 111 ? -8.381 5.749 -2.458 1.00 98.19 111 VAL A C 1
ATOM 831 O O . VAL A 1 111 ? -7.533 5.834 -1.564 1.00 98.19 111 VAL A O 1
ATOM 834 N N . VAL A 1 112 ? -9.666 5.527 -2.223 1.00 98.19 112 VAL A N 1
ATOM 835 C CA . VAL A 1 112 ? -10.228 5.034 -0.971 1.00 98.19 112 VAL A CA 1
ATOM 836 C C . VAL A 1 112 ? -10.771 3.644 -1.247 1.00 98.19 112 VAL A C 1
ATOM 838 O O . VAL A 1 112 ? -11.553 3.462 -2.177 1.00 98.19 112 VAL A O 1
ATOM 841 N N . ILE A 1 113 ? -10.336 2.671 -0.458 1.00 98.25 113 ILE A N 1
ATOM 842 C CA . ILE A 1 113 ? -10.677 1.267 -0.657 1.00 98.25 113 ILE A CA 1
ATOM 843 C C . ILE A 1 113 ? -11.322 0.753 0.618 1.00 98.25 113 ILE A C 1
ATOM 845 O O . ILE A 1 113 ? -10.679 0.775 1.669 1.00 98.25 113 ILE A O 1
ATOM 849 N N . ASN A 1 114 ? -12.565 0.282 0.530 1.00 98.06 114 ASN A N 1
ATOM 850 C CA . ASN A 1 114 ? -13.164 -0.481 1.621 1.00 98.06 114 ASN A CA 1
ATOM 851 C C . ASN A 1 114 ? -12.533 -1.878 1.633 1.00 98.06 114 ASN A C 1
ATOM 853 O O . ASN A 1 114 ? -12.597 -2.598 0.637 1.00 98.06 114 ASN A O 1
ATOM 857 N N . VAL A 1 115 ? -11.879 -2.222 2.742 1.00 97.88 115 VAL A N 1
ATOM 858 C CA . VAL A 1 115 ? -11.142 -3.484 2.901 1.00 97.88 115 VAL A CA 1
ATOM 859 C C . VAL A 1 115 ? -11.823 -4.443 3.875 1.00 97.88 115 VAL A C 1
ATOM 861 O O . VAL A 1 115 ? -11.339 -5.555 4.078 1.00 97.88 115 VAL A O 1
ATOM 864 N N . SER A 1 116 ? -12.943 -4.031 4.471 1.00 97.12 116 SER A N 1
ATOM 865 C CA . SER A 1 116 ? -13.733 -4.866 5.370 1.00 97.12 116 SER A CA 1
ATOM 866 C C . SER A 1 116 ? -14.291 -6.086 4.630 1.00 97.12 116 SER A C 1
ATOM 868 O O . SER A 1 116 ? -14.755 -5.979 3.497 1.00 97.12 116 SER A O 1
ATOM 870 N N . GLY A 1 117 ? -14.205 -7.260 5.254 1.00 96.44 117 GLY A N 1
ATOM 871 C CA . GLY A 1 117 ? -14.523 -8.553 4.644 1.00 96.44 117 GLY A CA 1
ATOM 872 C C . GLY A 1 117 ? -13.415 -9.119 3.747 1.00 96.44 117 GLY A C 1
ATOM 873 O O . GLY A 1 117 ? -13.468 -10.295 3.393 1.00 96.44 117 GLY A O 1
ATOM 874 N N . GLY A 1 118 ? -12.393 -8.325 3.409 1.00 97.88 118 GLY A N 1
ATOM 875 C CA . GLY A 1 118 ? -11.214 -8.799 2.690 1.00 97.88 118 GLY A CA 1
ATOM 876 C C . GLY A 1 118 ? -10.332 -9.710 3.545 1.00 97.88 118 GLY A C 1
ATOM 877 O O . GLY A 1 118 ? -10.399 -9.696 4.773 1.00 97.88 118 GLY A O 1
ATOM 878 N N . ILE A 1 119 ? -9.464 -10.489 2.901 1.00 98.44 119 ILE A N 1
ATOM 879 C CA . ILE A 1 119 ? -8.536 -11.406 3.579 1.00 98.44 119 ILE A CA 1
ATOM 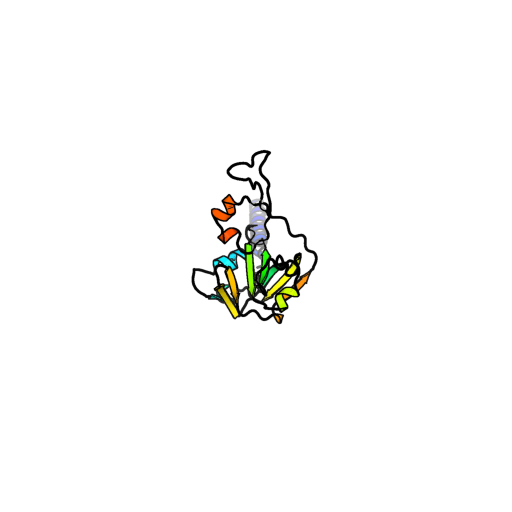880 C C . ILE A 1 119 ? -7.105 -10.914 3.376 1.00 98.44 119 ILE A C 1
ATOM 882 O O . ILE A 1 119 ? -6.577 -10.965 2.264 1.00 98.44 119 ILE A O 1
ATOM 886 N N . LEU A 1 120 ? -6.464 -10.470 4.455 1.00 98.38 120 LEU A N 1
ATOM 887 C CA . LEU A 1 120 ? -5.047 -10.128 4.477 1.00 98.38 120 LEU A CA 1
ATOM 888 C C . LEU A 1 120 ? -4.220 -11.418 4.493 1.00 98.38 120 LEU A C 1
ATOM 890 O O . LEU A 1 120 ? -4.280 -12.183 5.454 1.00 98.38 120 LEU A O 1
ATOM 894 N N . SER A 1 121 ? -3.479 -11.666 3.416 1.00 98.06 121 SER A N 1
ATOM 895 C CA . SER A 1 121 ? -2.817 -12.945 3.144 1.00 98.06 121 SER A CA 1
ATOM 896 C C . SER A 1 121 ? -1.518 -12.738 2.374 1.00 98.06 121 SER A C 1
ATOM 898 O O . SER A 1 121 ? -1.368 -11.749 1.653 1.00 98.06 121 SER A O 1
ATOM 900 N N . ARG A 1 122 ? -0.576 -13.675 2.498 1.00 96.56 122 ARG A N 1
ATOM 901 C CA . ARG A 1 122 ? 0.649 -13.689 1.693 1.00 96.56 122 ARG A CA 1
ATOM 902 C C . ARG A 1 122 ? 0.501 -14.703 0.558 1.00 96.56 122 ARG A C 1
ATOM 904 O O . ARG A 1 122 ? 0.386 -15.896 0.809 1.00 96.56 122 ARG A O 1
ATOM 911 N N . VAL A 1 123 ? 0.526 -14.217 -0.680 1.00 95.12 123 VAL A N 1
ATOM 912 C CA . VAL A 1 123 ? 0.403 -15.020 -1.907 1.00 95.12 123 VAL A CA 1
ATOM 913 C C . VAL A 1 123 ? 1.651 -14.786 -2.745 1.00 95.12 123 VAL A C 1
ATOM 915 O O . VAL A 1 123 ? 1.991 -13.634 -3.016 1.00 95.12 123 VAL A O 1
ATOM 918 N N . ASP A 1 124 ? 2.366 -15.861 -3.079 1.00 91.69 124 ASP A N 1
ATOM 919 C CA . ASP A 1 124 ? 3.621 -15.830 -3.848 1.00 91.69 124 ASP A CA 1
ATOM 920 C C . ASP A 1 124 ? 4.665 -14.851 -3.285 1.00 91.69 124 ASP A C 1
ATOM 922 O O . ASP A 1 124 ? 5.373 -14.152 -4.005 1.00 91.69 124 ASP A O 1
ATOM 926 N N . GLY A 1 125 ? 4.736 -14.760 -1.954 1.00 91.62 125 GLY A N 1
ATOM 927 C CA . GLY A 1 125 ? 5.665 -13.858 -1.274 1.00 91.62 125 GLY A CA 1
ATOM 928 C C . GLY A 1 125 ? 5.259 -12.380 -1.296 1.00 91.62 125 GLY A C 1
ATOM 929 O O . GLY A 1 125 ? 6.051 -11.553 -0.851 1.00 91.62 125 GLY A O 1
ATOM 930 N N . ILE A 1 126 ? 4.042 -12.044 -1.730 1.00 94.69 126 ILE A N 1
ATOM 931 C CA . ILE A 1 126 ? 3.492 -10.684 -1.691 1.00 94.69 126 ILE A CA 1
ATOM 932 C C . ILE A 1 126 ? 2.362 -10.627 -0.661 1.00 94.69 126 ILE A C 1
ATOM 934 O O . ILE A 1 126 ? 1.446 -11.449 -0.687 1.00 94.69 126 ILE A O 1
ATOM 938 N N . LEU A 1 127 ? 2.401 -9.651 0.242 1.00 97.56 127 LEU A N 1
ATOM 939 C CA . LEU A 1 127 ? 1.302 -9.354 1.157 1.00 97.56 127 LEU A CA 1
ATOM 940 C C . LEU A 1 127 ? 0.176 -8.625 0.409 1.00 97.56 127 LEU A C 1
ATOM 942 O O . LEU A 1 127 ? 0.370 -7.529 -0.129 1.00 97.56 127 LEU A O 1
ATOM 946 N N . GLN A 1 128 ? -1.002 -9.244 0.389 1.00 97.69 128 GLN A N 1
ATOM 947 C CA . GLN A 1 128 ? -2.151 -8.820 -0.402 1.00 97.69 128 GLN A CA 1
ATOM 948 C C . GLN A 1 128 ? -3.439 -8.789 0.427 1.00 97.69 128 GLN A C 1
ATOM 950 O O . GLN A 1 128 ? -3.579 -9.531 1.400 1.00 97.69 128 GLN A O 1
ATOM 955 N N . ILE A 1 129 ? -4.407 -7.968 0.007 1.00 98.25 129 ILE A N 1
ATOM 956 C CA . ILE A 1 129 ? -5.783 -8.004 0.527 1.00 98.25 129 ILE A CA 1
ATOM 957 C C . ILE A 1 129 ? -6.686 -8.673 -0.511 1.00 98.25 129 ILE A C 1
ATOM 959 O O . ILE A 1 129 ? -7.103 -8.043 -1.480 1.00 98.25 129 ILE A O 1
ATOM 963 N N . LYS A 1 130 ? -6.979 -9.959 -0.326 1.00 97.75 130 LYS A N 1
ATOM 964 C CA . LYS A 1 130 ? -7.837 -10.744 -1.226 1.00 97.75 130 LYS A CA 1
ATOM 965 C C . LYS A 1 130 ? -9.315 -10.428 -0.993 1.00 97.75 130 LYS A C 1
ATOM 967 O O . LYS A 1 130 ? -9.698 -9.983 0.086 1.00 97.75 130 LYS A O 1
ATOM 972 N N . GLY A 1 131 ? -10.152 -10.742 -1.982 1.00 96.50 131 GLY A N 1
ATOM 973 C CA . GLY A 1 131 ? -11.613 -10.681 -1.843 1.00 96.50 131 GLY A CA 1
ATOM 974 C C . GLY A 1 131 ? -12.202 -9.270 -1.897 1.00 96.50 131 GLY A C 1
ATOM 975 O O . GLY A 1 131 ? -13.358 -9.084 -1.535 1.00 96.50 131 GLY A O 1
ATOM 976 N N . ILE A 1 132 ? -11.430 -8.278 -2.349 1.00 97.56 132 ILE A N 1
ATOM 977 C CA . ILE A 1 132 ? -11.922 -6.912 -2.534 1.00 97.56 132 ILE A CA 1
ATOM 978 C C . ILE A 1 132 ? -12.635 -6.810 -3.881 1.00 97.56 132 ILE A C 1
ATOM 980 O O . ILE A 1 132 ? -12.043 -7.053 -4.932 1.00 97.56 132 ILE A O 1
ATOM 984 N N . ALA A 1 133 ? -13.914 -6.436 -3.853 1.00 95.38 133 ALA A N 1
ATOM 985 C CA . ALA A 1 133 ? -14.673 -6.166 -5.067 1.00 95.38 133 ALA A CA 1
ATOM 986 C C . ALA A 1 133 ? -14.166 -4.877 -5.745 1.00 95.38 133 ALA A C 1
ATOM 988 O O . ALA A 1 133 ? -13.878 -3.903 -5.047 1.00 95.38 133 ALA A O 1
ATOM 989 N N . PRO A 1 134 ? -14.131 -4.789 -7.088 1.00 94.50 134 PRO A N 1
ATOM 990 C CA . PRO A 1 134 ? -13.721 -3.559 -7.772 1.00 94.50 134 PRO A CA 1
ATOM 991 C C . PRO A 1 134 ? -14.565 -2.331 -7.403 1.00 94.50 134 PRO A C 1
ATOM 993 O O . PRO A 1 134 ? -14.054 -1.218 -7.331 1.00 94.50 134 PRO A O 1
ATOM 996 N N . THR A 1 135 ? -15.849 -2.533 -7.094 1.00 96.00 135 THR A N 1
ATOM 997 C CA . THR A 1 135 ? -16.770 -1.481 -6.630 1.00 96.00 135 THR A CA 1
ATOM 998 C C . THR A 1 135 ? -16.411 -0.908 -5.258 1.00 96.00 135 THR A C 1
ATOM 1000 O O . THR A 1 135 ? -16.878 0.173 -4.910 1.00 96.00 135 THR A O 1
ATOM 1003 N N . ALA A 1 136 ? -15.568 -1.591 -4.478 1.00 97.06 136 ALA A N 1
ATOM 1004 C CA . ALA A 1 136 ? -15.068 -1.096 -3.199 1.00 97.06 136 ALA A CA 1
ATOM 1005 C C . ALA A 1 136 ? -13.933 -0.067 -3.358 1.00 97.06 136 ALA A C 1
ATOM 1007 O O . ALA A 1 136 ? -13.537 0.556 -2.369 1.00 97.06 136 ALA A O 1
ATOM 1008 N N . VAL A 1 137 ? -13.399 0.108 -4.575 1.00 97.81 137 VAL A N 1
ATOM 1009 C CA . VAL A 1 137 ? -12.254 0.976 -4.875 1.00 97.81 137 VAL A CA 1
ATOM 1010 C C . VAL A 1 137 ? -12.723 2.272 -5.530 1.00 97.81 137 VAL A C 1
ATOM 1012 O O . VAL A 1 137 ? -12.959 2.352 -6.737 1.00 97.81 137 VAL A O 1
ATOM 1015 N N . ASN A 1 138 ? -12.777 3.333 -4.734 1.00 97.69 138 ASN A N 1
ATOM 1016 C CA . ASN A 1 138 ? -13.225 4.646 -5.175 1.00 97.69 138 ASN A CA 1
ATOM 1017 C C . ASN A 1 138 ? -12.041 5.571 -5.428 1.00 97.69 138 ASN A C 1
ATOM 1019 O O . ASN A 1 138 ? -11.249 5.863 -4.531 1.00 97.69 138 ASN A O 1
ATOM 1023 N N . ARG A 1 139 ? -11.932 6.082 -6.654 1.00 97.56 139 ARG A N 1
ATOM 1024 C CA . ARG A 1 139 ? -10.966 7.132 -6.981 1.00 97.56 139 ARG A CA 1
ATOM 1025 C C . ARG A 1 139 ? -11.494 8.466 -6.475 1.00 97.56 139 ARG A C 1
ATOM 1027 O O . ARG A 1 139 ? -12.572 8.891 -6.871 1.00 97.56 139 ARG A O 1
ATOM 1034 N N . VAL A 1 140 ? -10.725 9.118 -5.612 1.00 97.50 140 VAL A N 1
ATOM 1035 C CA . VAL A 1 140 ? -11.105 10.397 -4.989 1.00 97.50 140 VAL A CA 1
ATOM 1036 C C . VAL A 1 140 ? -10.345 11.583 -5.571 1.00 97.50 140 VAL A C 1
ATOM 1038 O O . VAL A 1 140 ? -10.802 12.716 -5.474 1.00 97.50 140 VAL A O 1
ATOM 1041 N N . ALA A 1 141 ? -9.181 11.344 -6.177 1.00 97.19 141 ALA A N 1
ATOM 1042 C CA . ALA A 1 141 ? -8.435 12.360 -6.909 1.00 97.19 141 ALA A CA 1
ATOM 1043 C C . ALA A 1 141 ? -7.471 11.715 -7.911 1.00 97.19 141 ALA A C 1
ATOM 1045 O O . ALA A 1 141 ? -7.180 10.524 -7.819 1.00 97.19 141 ALA A O 1
ATOM 1046 N N . GLN A 1 142 ? -6.943 12.520 -8.828 1.00 97.31 142 GLN A N 1
ATOM 1047 C CA . GLN A 1 142 ? -5.981 12.108 -9.852 1.00 97.31 142 GLN A CA 1
ATOM 1048 C C . GLN A 1 142 ? -4.731 12.994 -9.805 1.00 97.31 142 GLN A C 1
ATOM 1050 O O . GLN A 1 142 ? -4.738 14.048 -9.157 1.00 97.31 142 GLN A O 1
ATOM 1055 N N . ASN A 1 143 ? -3.673 12.573 -10.505 1.00 95.25 143 ASN A N 1
ATOM 1056 C CA . ASN A 1 143 ? -2.438 13.341 -10.710 1.00 95.25 143 ASN A CA 1
ATOM 1057 C C . ASN A 1 143 ? -1.780 13.830 -9.408 1.00 95.25 143 ASN A C 1
ATOM 1059 O O . ASN A 1 143 ? -1.210 14.923 -9.346 1.00 95.25 143 ASN A O 1
ATOM 1063 N N . LYS A 1 144 ? -1.865 13.038 -8.333 1.00 96.75 144 LYS A N 1
ATOM 1064 C CA . LYS A 1 144 ? -1.160 13.349 -7.092 1.00 96.75 144 LYS A CA 1
ATOM 1065 C C . LYS A 1 144 ? 0.337 13.098 -7.270 1.00 96.75 144 LYS A C 1
ATOM 1067 O O . LYS A 1 144 ? 0.723 12.058 -7.804 1.00 96.75 144 LYS A O 1
ATOM 1072 N N . PRO A 1 145 ? 1.196 14.016 -6.794 1.00 93.69 145 PRO A N 1
ATOM 1073 C CA . PRO A 1 145 ? 2.632 13.832 -6.892 1.00 93.69 145 PRO A CA 1
ATOM 1074 C C . PRO A 1 145 ? 3.064 12.638 -6.038 1.00 93.69 145 PRO A C 1
ATOM 1076 O O . PRO A 1 145 ? 2.809 12.594 -4.832 1.00 93.69 145 PRO A O 1
ATOM 1079 N N . ILE A 1 146 ? 3.761 11.686 -6.656 1.00 94.56 146 ILE A N 1
ATOM 1080 C CA . ILE A 1 146 ? 4.395 10.577 -5.946 1.00 94.56 146 ILE A CA 1
ATOM 1081 C C . ILE A 1 146 ? 5.850 10.956 -5.679 1.00 94.56 146 ILE A C 1
ATOM 1083 O O . ILE A 1 146 ? 6.663 11.076 -6.596 1.00 94.56 146 ILE A O 1
ATOM 1087 N N . ALA A 1 147 ? 6.190 11.156 -4.407 1.00 89.50 147 ALA A N 1
ATOM 1088 C CA . ALA A 1 147 ? 7.566 11.433 -4.018 1.00 89.50 147 ALA A CA 1
ATOM 1089 C C . ALA A 1 147 ? 8.460 10.220 -4.323 1.00 89.50 147 ALA A C 1
ATOM 1091 O O . ALA A 1 147 ? 8.168 9.103 -3.896 1.00 89.50 147 ALA A O 1
ATOM 1092 N N . LYS A 1 148 ? 9.571 10.447 -5.032 1.00 88.69 148 LYS A N 1
ATOM 1093 C CA . LYS A 1 148 ? 10.557 9.404 -5.344 1.00 88.69 148 LYS A CA 1
ATOM 1094 C C . LYS A 1 148 ? 11.283 8.990 -4.063 1.00 88.69 148 LYS A C 1
ATOM 1096 O O . LYS A 1 148 ? 12.103 9.751 -3.548 1.00 88.69 148 LYS A O 1
ATOM 1101 N N . ASN A 1 149 ? 11.004 7.792 -3.558 1.00 93.44 149 ASN A N 1
ATOM 1102 C CA . ASN A 1 149 ? 11.709 7.250 -2.402 1.00 93.44 149 ASN A CA 1
ATOM 1103 C C . ASN A 1 149 ? 13.061 6.671 -2.843 1.00 93.44 149 ASN A C 1
ATOM 1105 O O . ASN A 1 149 ? 13.124 5.605 -3.451 1.00 93.44 149 ASN A O 1
ATOM 1109 N N . ARG A 1 150 ? 14.143 7.411 -2.595 1.00 94.31 150 ARG A N 1
ATOM 1110 C CA . ARG A 1 150 ? 15.501 7.049 -3.022 1.00 94.31 150 ARG A CA 1
ATOM 1111 C C . ARG A 1 150 ? 16.137 6.110 -2.000 1.00 94.31 150 ARG A C 1
ATOM 1113 O O . ARG A 1 150 ? 16.415 6.542 -0.884 1.00 94.31 150 ARG A O 1
ATOM 1120 N N . VAL A 1 151 ? 16.389 4.857 -2.376 1.00 94.44 151 VAL A N 1
ATOM 1121 C CA . VAL A 1 151 ? 16.847 3.811 -1.444 1.00 94.44 151 VAL A CA 1
ATOM 1122 C C . VAL A 1 151 ? 18.019 3.023 -2.048 1.00 94.44 151 VAL A C 1
ATOM 1124 O O . VAL A 1 151 ? 17.915 2.581 -3.190 1.00 94.44 151 VAL A O 1
ATOM 1127 N N . PRO A 1 152 ? 19.147 2.844 -1.333 1.00 92.69 152 PRO A N 1
ATOM 1128 C CA . PRO A 1 152 ? 20.202 1.922 -1.753 1.00 92.69 152 PRO A CA 1
ATOM 1129 C C . PRO A 1 152 ? 19.725 0.466 -1.715 1.00 92.69 152 PRO A C 1
ATOM 1131 O O . PRO A 1 152 ? 18.996 0.081 -0.802 1.00 92.69 152 PRO A O 1
ATOM 1134 N N . SER A 1 153 ? 20.183 -0.367 -2.650 1.00 91.25 153 SER A N 1
ATOM 1135 C CA . SER A 1 153 ? 19.812 -1.792 -2.705 1.00 91.25 153 SER A CA 1
ATOM 1136 C C . SER A 1 153 ? 20.136 -2.550 -1.411 1.00 91.25 153 SER A C 1
ATOM 1138 O O . SER A 1 153 ? 19.357 -3.404 -0.995 1.00 91.25 153 SER A O 1
ATOM 1140 N N . SER A 1 154 ? 21.217 -2.184 -0.716 1.00 91.75 154 SER A N 1
ATOM 1141 C CA . SER A 1 154 ? 21.598 -2.781 0.571 1.00 91.75 154 SER A CA 1
ATOM 1142 C C . SER A 1 154 ? 20.529 -2.629 1.659 1.00 91.75 154 SER A C 1
ATOM 1144 O O . SER A 1 154 ? 20.374 -3.519 2.489 1.00 91.75 154 SER A O 1
ATOM 1146 N N . PHE A 1 155 ? 19.750 -1.542 1.647 1.00 93.88 155 PHE A N 1
ATOM 1147 C CA . PHE A 1 155 ? 18.681 -1.331 2.629 1.00 93.88 155 PHE A CA 1
ATOM 1148 C C . PHE A 1 155 ? 17.474 -2.215 2.319 1.00 93.88 155 PHE A C 1
ATOM 1150 O O . PHE A 1 155 ? 16.828 -2.713 3.236 1.00 93.88 155 PHE A O 1
ATOM 1157 N N . ILE A 1 156 ? 17.196 -2.429 1.030 1.00 94.06 156 ILE A N 1
ATOM 1158 C CA . ILE A 1 156 ? 16.141 -3.338 0.576 1.00 94.06 156 ILE A CA 1
ATOM 1159 C C . ILE A 1 156 ? 16.506 -4.777 0.943 1.00 94.06 156 ILE A C 1
ATOM 1161 O O . ILE A 1 156 ? 15.654 -5.505 1.434 1.00 94.06 156 ILE A O 1
ATOM 1165 N N . LEU A 1 157 ? 17.772 -5.167 0.767 1.00 92.88 157 LEU A N 1
ATOM 1166 C CA . LEU A 1 157 ? 18.253 -6.496 1.145 1.00 92.88 157 LEU A CA 1
ATOM 1167 C C . LEU A 1 157 ? 18.195 -6.725 2.663 1.00 92.88 157 LEU A C 1
ATOM 1169 O O . LEU A 1 157 ? 17.822 -7.807 3.104 1.00 92.88 157 LEU A O 1
ATOM 1173 N N . ALA A 1 158 ? 18.543 -5.707 3.454 1.00 95.88 158 ALA A N 1
ATOM 1174 C CA . ALA A 1 158 ? 18.525 -5.796 4.912 1.00 95.88 158 ALA A CA 1
ATOM 1175 C C . ALA A 1 158 ? 17.103 -5.896 5.496 1.00 95.88 158 ALA A C 1
ATOM 1177 O O . ALA A 1 158 ? 16.918 -6.528 6.533 1.00 95.88 158 ALA A O 1
ATOM 1178 N N . ASP A 1 159 ? 16.105 -5.271 4.859 1.00 95.25 159 ASP A N 1
ATOM 1179 C CA . ASP A 1 159 ? 14.709 -5.290 5.316 1.00 95.25 159 ASP A CA 1
ATOM 1180 C C . ASP A 1 159 ? 13.720 -5.197 4.135 1.00 95.25 159 ASP A C 1
ATOM 1182 O O . ASP A 1 159 ? 13.116 -4.145 3.896 1.00 95.25 159 ASP A O 1
ATOM 1186 N N . PRO A 1 160 ? 13.515 -6.287 3.374 1.00 94.00 160 PRO A N 1
ATOM 1187 C CA . PRO A 1 160 ? 12.666 -6.261 2.180 1.00 94.00 160 PRO A CA 1
ATOM 1188 C C . PRO A 1 160 ? 11.199 -5.950 2.510 1.00 94.00 160 PRO A C 1
ATOM 1190 O O . PRO A 1 160 ? 10.508 -5.275 1.744 1.00 94.00 160 PRO A O 1
ATOM 1193 N N . ASN A 1 161 ? 10.728 -6.357 3.693 1.00 93.12 161 ASN A N 1
ATOM 1194 C CA . ASN A 1 161 ? 9.349 -6.152 4.143 1.00 93.12 161 ASN A CA 1
ATOM 1195 C C . ASN A 1 161 ? 8.994 -4.672 4.335 1.00 93.12 161 ASN A C 1
ATOM 1197 O O . ASN A 1 161 ? 7.824 -4.295 4.225 1.00 93.12 161 ASN A O 1
ATOM 1201 N N . LYS A 1 162 ? 9.974 -3.814 4.628 1.00 94.19 162 LYS A N 1
ATOM 1202 C CA . LYS A 1 162 ? 9.769 -2.363 4.736 1.00 94.19 162 LYS A CA 1
ATOM 1203 C C . LYS A 1 162 ? 9.481 -1.698 3.391 1.00 94.19 162 LYS A C 1
ATOM 1205 O O . LYS A 1 162 ? 8.808 -0.667 3.357 1.00 94.19 162 LYS A O 1
ATOM 1210 N N . TYR A 1 163 ? 10.002 -2.280 2.317 1.00 95.38 163 TYR A N 1
ATOM 1211 C CA . TYR A 1 163 ? 10.026 -1.716 0.968 1.00 95.38 163 TYR A CA 1
ATOM 1212 C C . TYR A 1 163 ? 9.046 -2.402 0.006 1.00 95.38 163 TYR A C 1
ATOM 1214 O O . TYR A 1 163 ? 8.753 -1.866 -1.064 1.00 95.38 163 TYR A O 1
ATOM 1222 N N . GLU A 1 164 ? 8.500 -3.549 0.402 1.00 94.75 164 GLU A N 1
ATOM 1223 C CA . GLU A 1 164 ? 7.471 -4.284 -0.328 1.00 94.75 164 GLU A CA 1
ATOM 1224 C C . GLU A 1 164 ? 6.293 -3.390 -0.755 1.00 94.75 164 GLU A C 1
ATOM 1226 O O . GLU A 1 164 ? 5.743 -2.619 0.039 1.00 94.75 164 GLU A O 1
ATOM 1231 N N . SER A 1 165 ? 5.882 -3.544 -2.018 1.00 95.69 165 SER A N 1
ATOM 1232 C CA . SER A 1 165 ? 4.737 -2.855 -2.628 1.00 95.69 165 SER A CA 1
ATOM 1233 C C . SER A 1 165 ? 4.833 -1.320 -2.61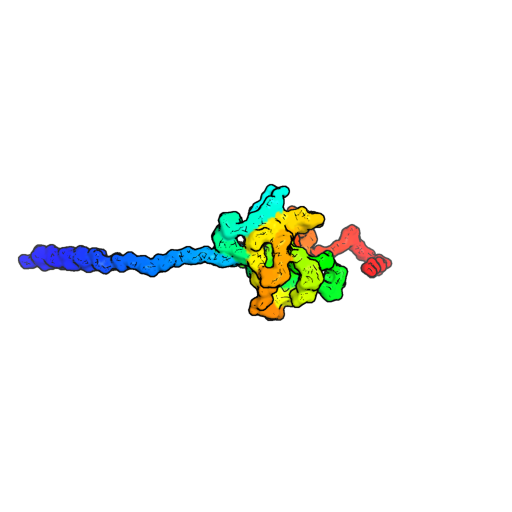9 1.00 95.69 165 SER A C 1
ATOM 1235 O O . SER A 1 165 ? 3.815 -0.639 -2.716 1.00 95.69 165 SER A O 1
ATOM 1237 N N . THR A 1 166 ? 6.041 -0.753 -2.513 1.00 95.81 166 THR A N 1
ATOM 1238 C CA . THR A 1 166 ? 6.273 0.700 -2.593 1.00 95.81 166 THR A CA 1
ATOM 1239 C C . THR A 1 166 ? 7.005 1.097 -3.871 1.00 95.81 166 THR A C 1
ATOM 1241 O O . THR A 1 166 ? 7.785 0.321 -4.422 1.00 95.81 166 THR A O 1
ATOM 1244 N N . LEU A 1 167 ? 6.782 2.329 -4.336 1.00 94.56 167 LEU A N 1
ATOM 1245 C CA . LEU A 1 167 ? 7.550 2.906 -5.438 1.00 94.56 167 LEU A CA 1
ATOM 1246 C C . LEU A 1 167 ? 8.891 3.429 -4.926 1.00 94.56 167 LEU A C 1
ATOM 1248 O O . LEU A 1 167 ? 8.938 4.347 -4.101 1.00 94.56 167 LEU A O 1
ATOM 1252 N N . LEU A 1 168 ? 9.977 2.891 -5.477 1.00 94.12 168 LEU A N 1
ATOM 1253 C CA . LEU A 1 168 ? 11.344 3.224 -5.096 1.00 94.12 168 LEU A CA 1
ATOM 1254 C C . LEU A 1 168 ? 12.164 3.641 -6.312 1.00 94.12 168 LEU A C 1
ATOM 1256 O O . LEU A 1 168 ? 11.959 3.162 -7.422 1.00 94.12 168 LEU A O 1
ATOM 1260 N N . ALA A 1 169 ? 13.144 4.503 -6.070 1.00 93.31 169 ALA A N 1
ATOM 1261 C CA . ALA A 1 169 ? 14.244 4.747 -6.984 1.00 93.31 169 ALA A CA 1
ATOM 1262 C C . ALA A 1 169 ? 15.512 4.170 -6.351 1.00 93.31 169 ALA A C 1
ATOM 1264 O O . ALA A 1 169 ? 15.972 4.676 -5.321 1.00 93.31 169 ALA A O 1
ATOM 1265 N N . ILE A 1 170 ? 16.068 3.116 -6.951 1.00 91.50 170 ILE A N 1
ATOM 1266 C CA . ILE A 1 170 ? 17.343 2.559 -6.496 1.00 91.50 170 ILE A CA 1
ATOM 1267 C C . ILE A 1 170 ? 18.436 3.594 -6.763 1.00 91.50 170 ILE A C 1
ATOM 1269 O O . ILE A 1 170 ? 18.535 4.154 -7.854 1.00 91.50 170 ILE A O 1
ATOM 1273 N N . VAL A 1 171 ? 19.236 3.886 -5.742 1.00 90.38 171 VAL A N 1
ATOM 1274 C CA . VAL A 1 171 ? 20.349 4.838 -5.834 1.00 90.38 171 VAL A CA 1
ATOM 1275 C C . VAL A 1 171 ? 21.650 4.193 -5.407 1.00 90.38 171 VAL A C 1
ATOM 1277 O O . VAL A 1 171 ? 21.645 3.233 -4.644 1.00 90.38 171 VAL A O 1
ATOM 1280 N N . LYS A 1 172 ? 22.768 4.776 -5.855 1.00 83.44 172 LYS A N 1
ATOM 1281 C CA . LYS A 1 172 ? 24.116 4.257 -5.588 1.00 83.44 172 LYS A CA 1
ATOM 1282 C C . LYS A 1 172 ? 24.294 2.807 -6.070 1.00 83.44 172 LYS A C 1
ATOM 1284 O O . LYS A 1 172 ? 24.965 2.021 -5.414 1.00 83.44 172 LYS A O 1
ATOM 1289 N N . GLY A 1 173 ? 23.672 2.466 -7.199 1.00 76.44 173 GLY A N 1
ATOM 1290 C CA . GLY A 1 173 ? 24.010 1.246 -7.923 1.00 76.44 173 GLY A CA 1
ATOM 1291 C C . GLY A 1 173 ? 25.414 1.377 -8.507 1.00 76.44 173 GLY A C 1
ATOM 1292 O O . GLY A 1 173 ? 25.762 2.433 -9.036 1.00 76.44 173 GLY A O 1
ATOM 1293 N N . GLY A 1 174 ? 26.205 0.323 -8.371 1.00 78.00 174 GLY A N 1
ATOM 1294 C CA . GLY A 1 174 ? 27.525 0.179 -8.968 1.00 78.00 174 GLY A CA 1
ATOM 1295 C C . GLY A 1 174 ? 27.720 -1.271 -9.394 1.00 78.00 174 GLY A C 1
ATOM 1296 O O . GLY A 1 174 ? 26.932 -2.136 -9.009 1.00 78.00 174 GLY A O 1
ATOM 1297 N N . PHE A 1 175 ? 28.743 -1.519 -10.199 1.00 76.38 175 PHE A N 1
ATOM 1298 C CA . PHE A 1 175 ? 29.131 -2.869 -10.587 1.00 76.38 175 PHE A CA 1
ATOM 1299 C C . PHE A 1 175 ? 30.275 -3.338 -9.692 1.00 76.38 175 PHE A C 1
ATOM 1301 O O . PHE A 1 175 ? 31.136 -2.536 -9.323 1.00 76.38 175 PHE A O 1
ATOM 1308 N N . ASP A 1 176 ? 30.256 -4.621 -9.345 1.00 76.00 176 ASP A N 1
ATOM 1309 C CA . ASP A 1 176 ? 31.359 -5.297 -8.672 1.00 76.00 176 ASP A CA 1
ATOM 1310 C C . ASP A 1 176 ? 31.663 -6.607 -9.429 1.00 76.00 176 ASP A C 1
ATOM 1312 O O . ASP A 1 176 ? 30.811 -7.503 -9.431 1.00 76.00 176 ASP A O 1
ATOM 1316 N N . PRO A 1 177 ? 32.811 -6.709 -10.131 1.00 83.50 177 PRO A N 1
ATOM 1317 C CA . PRO A 1 177 ? 33.867 -5.696 -10.246 1.00 83.50 177 PRO A CA 1
ATOM 1318 C C . PRO A 1 177 ? 33.441 -4.469 -11.073 1.00 83.50 177 PRO A C 1
ATOM 1320 O O . PRO A 1 177 ? 32.481 -4.513 -11.844 1.00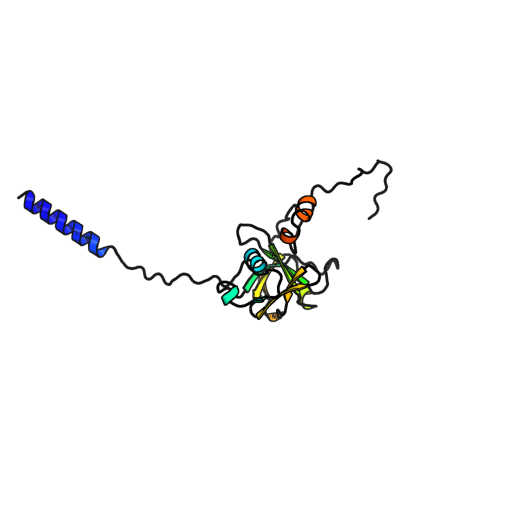 83.50 177 PRO A O 1
ATOM 1323 N N . LEU A 1 178 ? 34.163 -3.354 -10.910 1.00 85.69 178 LEU A N 1
ATOM 1324 C CA . LEU A 1 178 ? 33.949 -2.160 -11.734 1.00 85.69 178 LEU A CA 1
ATOM 1325 C C . LEU A 1 178 ? 34.242 -2.473 -13.212 1.00 85.69 178 LEU A C 1
ATOM 1327 O O . LEU A 1 178 ? 35.238 -3.151 -13.478 1.00 85.69 178 LEU A O 1
ATOM 1331 N N . PRO A 1 179 ? 33.445 -1.954 -14.169 1.00 87.31 179 PRO A N 1
ATOM 1332 C CA . PRO A 1 179 ? 33.667 -2.228 -15.578 1.00 87.31 179 PRO A CA 1
ATOM 1333 C C . PRO A 1 179 ? 34.983 -1.593 -16.021 1.00 87.31 179 PRO A C 1
ATOM 1335 O O . PRO A 1 179 ? 35.287 -0.447 -15.669 1.00 87.31 179 PRO A O 1
ATOM 1338 N N . THR A 1 180 ? 35.759 -2.324 -16.806 1.00 89.00 180 THR A N 1
ATOM 1339 C CA . THR A 1 180 ? 36.948 -1.790 -17.466 1.00 89.00 180 THR A CA 1
ATOM 1340 C C . THR A 1 180 ? 36.551 -0.979 -18.708 1.00 89.00 180 THR A C 1
ATOM 1342 O O . THR A 1 180 ? 35.460 -1.173 -19.244 1.00 89.00 180 THR A O 1
ATOM 1345 N N . PRO A 1 181 ? 37.405 -0.070 -19.221 1.00 86.94 181 PRO A N 1
ATOM 1346 C CA . PRO A 1 181 ? 37.078 0.741 -20.401 1.00 86.94 181 PRO A CA 1
ATOM 1347 C C . PRO A 1 181 ? 36.720 -0.058 -21.665 1.00 86.94 181 PRO A C 1
ATOM 1349 O O . PRO A 1 181 ? 36.129 0.497 -22.587 1.00 86.94 181 PRO A O 1
ATOM 1352 N N . THR A 1 182 ? 37.101 -1.335 -21.727 1.00 90.94 182 THR A N 1
ATOM 1353 C CA . THR A 1 182 ? 36.813 -2.245 -22.844 1.00 90.94 182 THR A CA 1
ATOM 1354 C C . THR A 1 182 ? 35.538 -3.062 -22.650 1.00 90.94 182 THR A C 1
ATOM 1356 O O . THR A 1 182 ? 35.127 -3.758 -23.578 1.00 90.94 182 THR A O 1
ATOM 1359 N N . ASP A 1 183 ? 34.916 -3.000 -21.471 1.00 88.12 183 ASP A N 1
ATOM 1360 C C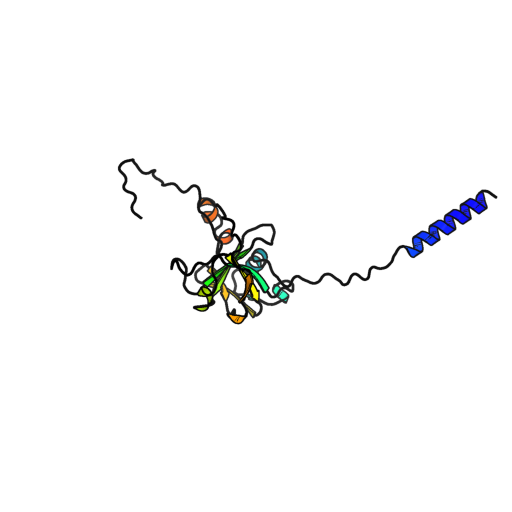A . ASP A 1 183 ? 33.723 -3.783 -21.174 1.00 88.12 183 ASP A CA 1
ATOM 1361 C C . ASP A 1 183 ? 32.513 -3.213 -21.917 1.00 88.12 183 ASP A C 1
ATOM 1363 O O . ASP A 1 183 ? 32.199 -2.022 -21.847 1.00 88.12 183 ASP A O 1
ATOM 1367 N N . VAL A 1 184 ? 31.800 -4.090 -22.619 1.00 86.00 184 VAL A N 1
ATOM 1368 C CA . VAL A 1 184 ? 30.544 -3.753 -23.288 1.00 86.00 184 VAL A CA 1
ATOM 1369 C C . VAL A 1 184 ? 29.395 -4.100 -22.347 1.00 86.00 184 VAL A C 1
ATOM 1371 O O . VAL A 1 184 ? 29.145 -5.270 -22.066 1.00 86.00 184 VAL A O 1
ATOM 1374 N N . LEU A 1 185 ? 28.682 -3.082 -21.865 1.00 81.06 185 LEU A N 1
ATOM 1375 C CA . LEU A 1 185 ? 27.459 -3.269 -21.085 1.00 81.06 185 LEU A CA 1
ATOM 1376 C C . LEU A 1 185 ? 26.267 -3.413 -22.044 1.00 81.06 185 LEU A C 1
ATOM 1378 O O . LEU A 1 185 ? 25.873 -2.440 -22.686 1.00 81.06 185 LEU A O 1
ATOM 1382 N N . SER A 1 186 ? 25.685 -4.609 -22.138 1.00 79.81 186 SER A N 1
ATOM 1383 C CA . SER A 1 186 ? 24.425 -4.859 -22.856 1.00 79.81 186 SER A CA 1
ATOM 1384 C C . SER A 1 186 ? 23.330 -5.268 -21.870 1.00 79.81 186 SER A C 1
ATOM 1386 O O . SER A 1 186 ? 23.557 -6.166 -21.058 1.00 79.81 186 SER A O 1
ATOM 1388 N N . GLY A 1 187 ? 22.177 -4.596 -21.935 1.00 57.44 187 GLY A N 1
ATOM 1389 C CA . GLY A 1 187 ? 20.984 -4.872 -21.124 1.00 57.44 187 GLY A CA 1
ATOM 1390 C C . GLY A 1 187 ? 19.855 -5.507 -21.918 1.00 57.44 187 GLY A C 1
ATOM 1391 O O . GLY A 1 187 ? 19.911 -5.444 -23.167 1.00 57.44 187 GLY A O 1
#

Foldseek 3Di:
DVVVVVVVVVVVVVVVVVVPDPPDPPVDDDDDLAAAVVVVVVLDPPDKDQDACVSRVNHFKHKFFWDDDVVVVPDDAQWTKTWDQPPPNQIDIEIERAHPLSNVHHGFFIKMAGLHRWMQDQDPNGTYTYDGYSVRIDGPDGNHDDDAAEDAVVVCVVPVNSCGSDHYDHPPDADVVHDDPPDDDDD

Secondary structure (DSSP, 8-state):
-HHHHHHHHHHHHHHHHHT---------PPPPSBPPHHHHHHH-SSS-EE--TTTTTT--EEEEEE---STTS-S-TTEEEEEE-TTTT--EEEEEE-GGGGGG--TT-EEEEE-TT-EEEEETTEEEEET--GGGEEEEES------EEEEHHHHHH-HHHHTT--EEEES---SSPPPTT-----

Sequence (187 aa):
MKKILINSFILFSMAIIGFGCKKQNYPGGEVSPFLPIFDLRGLYKGADITLNPDNMYGSSSISAVVVSDHSGKNLPSGLLIVQDKKRLSQLRGIAIPLGADAAKYVPGDSVVINVSGGILSRVDGILQIKGIAPTAVNRVAQNKPIAKNRVPSSFILADPNKYESTLLAIVKGGFDPLPTPTDVLSG

Radius of gyration: 27.04 Å; chains: 1; bounding box: 58×63×83 Å

pLDDT: mean 90.2, std 10.29, range [57.44, 98.44]